Protein AF-A0A3B0XD81-F1 (afdb_monomer_lite)

Structure (mmCIF, N/CA/C/O backbone):
data_AF-A0A3B0XD81-F1
#
_entry.id   AF-A0A3B0XD81-F1
#
loop_
_atom_site.group_PDB
_atom_site.id
_atom_site.type_symbol
_atom_site.label_atom_id
_atom_site.label_alt_id
_atom_site.label_comp_id
_atom_site.label_asym_id
_atom_site.label_entity_id
_atom_site.label_seq_id
_atom_site.pdbx_PDB_ins_code
_atom_site.Cartn_x
_atom_site.Cartn_y
_atom_site.Cartn_z
_atom_site.occupancy
_atom_site.B_iso_or_equiv
_atom_site.auth_seq_id
_atom_site.auth_comp_id
_atom_site.auth_asym_id
_atom_site.auth_atom_id
_atom_site.pdbx_PDB_model_num
ATOM 1 N N . MET A 1 1 ? 12.980 12.319 -9.280 1.00 22.56 1 MET A N 1
ATOM 2 C CA . MET A 1 1 ? 12.016 12.662 -10.342 1.00 22.56 1 MET A CA 1
ATOM 3 C C . MET A 1 1 ? 12.810 12.923 -11.612 1.00 22.56 1 MET A C 1
ATOM 5 O O . MET A 1 1 ? 13.204 14.051 -11.847 1.00 22.56 1 MET A O 1
ATOM 9 N N . ILE A 1 2 ? 13.132 11.873 -12.373 1.00 24.73 2 ILE A N 1
ATOM 10 C CA . ILE A 1 2 ? 13.529 12.035 -13.776 1.00 24.73 2 ILE A CA 1
ATOM 11 C C . ILE A 1 2 ? 12.241 11.774 -14.537 1.00 24.73 2 ILE A C 1
ATOM 13 O O . ILE A 1 2 ? 11.843 10.636 -14.767 1.00 24.73 2 ILE A O 1
ATOM 17 N N . MET A 1 3 ? 11.508 12.861 -14.742 1.00 31.20 3 MET A N 1
ATOM 18 C CA . MET A 1 3 ? 10.509 12.945 -15.789 1.00 31.20 3 MET A CA 1
ATOM 19 C C . MET A 1 3 ? 11.265 12.684 -17.096 1.00 31.20 3 MET A C 1
ATOM 21 O O . MET A 1 3 ? 12.350 13.236 -17.271 1.00 31.20 3 MET A O 1
ATOM 25 N N . GLU A 1 4 ? 10.746 11.832 -17.977 1.00 44.25 4 GLU A N 1
ATOM 26 C CA . GLU A 1 4 ? 11.193 11.730 -19.373 1.00 44.25 4 GLU A CA 1
ATOM 27 C C . GLU A 1 4 ? 10.888 13.059 -20.096 1.00 44.25 4 GLU A C 1
ATOM 29 O O . GLU A 1 4 ? 10.086 13.120 -21.017 1.00 44.25 4 GLU A O 1
ATOM 34 N N . SER A 1 5 ? 11.464 14.173 -19.638 1.00 38.53 5 SER A N 1
ATOM 35 C CA . SER A 1 5 ? 11.257 15.515 -20.189 1.00 38.53 5 SER A CA 1
ATOM 36 C C . SER A 1 5 ? 12.150 15.783 -21.402 1.00 38.53 5 SER A C 1
ATOM 38 O O . SER A 1 5 ? 12.325 16.927 -21.799 1.00 38.53 5 SER A O 1
ATOM 40 N N . LEU A 1 6 ? 12.728 14.727 -21.971 1.00 49.38 6 LEU A N 1
ATOM 41 C CA . LEU A 1 6 ? 13.503 14.732 -23.202 1.00 49.38 6 LEU A CA 1
ATOM 42 C C . LEU A 1 6 ? 13.087 13.511 -24.015 1.00 49.38 6 LEU A C 1
ATOM 44 O O . LEU A 1 6 ? 13.920 12.639 -24.200 1.00 49.38 6 LEU A O 1
ATOM 48 N N . ASN A 1 7 ? 11.817 13.369 -24.413 1.00 64.81 7 ASN A N 1
ATOM 49 C CA . ASN A 1 7 ? 11.444 12.218 -25.233 1.00 64.81 7 ASN A CA 1
ATOM 50 C C . ASN A 1 7 ? 10.259 12.395 -26.165 1.00 64.81 7 ASN A C 1
ATOM 52 O O . ASN A 1 7 ? 9.335 13.176 -25.938 1.00 64.81 7 ASN A O 1
ATOM 56 N N . ALA A 1 8 ? 10.350 11.607 -27.232 1.00 63.59 8 ALA A N 1
ATOM 57 C CA . ALA A 1 8 ? 9.276 11.319 -28.150 1.00 63.59 8 ALA A CA 1
ATOM 58 C C . ALA A 1 8 ? 8.088 10.659 -27.440 1.00 63.59 8 ALA A C 1
ATOM 60 O O . ALA A 1 8 ? 8.246 10.060 -26.381 1.00 63.59 8 ALA A O 1
ATOM 61 N N . PHE A 1 9 ? 6.899 10.752 -28.029 1.00 78.56 9 PHE A N 1
ATOM 62 C CA . PHE A 1 9 ? 5.760 9.956 -27.588 1.00 78.56 9 PHE A CA 1
ATOM 63 C C . PHE A 1 9 ? 4.856 9.582 -28.758 1.00 78.56 9 PHE A C 1
ATOM 65 O O . PHE A 1 9 ? 4.603 10.373 -29.671 1.00 78.56 9 PHE A O 1
ATOM 72 N N . ALA A 1 10 ? 4.307 8.378 -28.699 1.00 77.81 10 ALA A N 1
ATOM 73 C CA . ALA A 1 10 ? 3.232 7.946 -29.562 1.00 77.81 10 ALA A CA 1
ATOM 74 C C . ALA A 1 10 ? 1.871 8.361 -28.990 1.00 77.81 10 ALA A C 1
ATOM 76 O O . ALA A 1 10 ? 1.613 8.290 -27.785 1.00 77.81 10 ALA A O 1
ATOM 77 N N . THR A 1 11 ? 0.959 8.771 -29.868 1.00 81.75 11 THR A N 1
ATOM 78 C CA . THR A 1 11 ? -0.430 9.069 -29.514 1.00 81.75 11 THR A CA 1
ATOM 79 C C . THR A 1 11 ? -1.377 8.674 -30.639 1.00 81.75 11 THR A C 1
ATOM 81 O O . THR A 1 11 ? -0.968 8.404 -31.769 1.00 81.75 11 THR A O 1
ATOM 84 N N . LYS A 1 12 ? -2.668 8.615 -30.327 1.00 82.50 12 LYS A N 1
ATOM 85 C CA . LYS A 1 12 ? -3.725 8.316 -31.286 1.00 82.50 12 LYS A CA 1
ATOM 86 C C . LYS A 1 12 ? -4.813 9.367 -31.160 1.00 82.50 12 LYS A C 1
ATOM 88 O O . LYS A 1 12 ? -5.352 9.567 -30.075 1.00 82.50 12 LYS A O 1
ATOM 93 N N . PHE A 1 13 ? -5.144 10.014 -32.269 1.00 82.12 13 PHE A N 1
ATOM 94 C CA . PHE A 1 13 ? -6.169 11.049 -32.324 1.00 82.12 13 PHE A CA 1
ATOM 95 C C . PHE A 1 13 ? -7.058 10.817 -33.546 1.00 82.12 13 PHE A C 1
ATOM 97 O O . PHE A 1 13 ? -6.554 10.615 -34.645 1.00 82.12 13 PHE A O 1
ATOM 104 N N . LEU A 1 14 ? -8.380 10.772 -33.340 1.00 82.19 14 LEU A N 1
ATOM 105 C CA . LEU A 1 14 ? -9.388 10.546 -34.392 1.00 82.19 14 LEU A CA 1
ATOM 106 C C . LEU A 1 14 ? -9.104 9.334 -35.308 1.00 82.19 14 LEU A C 1
ATOM 108 O O . LEU A 1 14 ? -9.347 9.366 -36.508 1.00 82.19 14 LEU A O 1
ATOM 112 N N . GLY A 1 15 ? -8.573 8.248 -34.741 1.00 78.75 15 GLY A N 1
ATOM 113 C CA . GLY A 1 15 ? -8.250 7.024 -35.485 1.00 78.75 15 GLY A CA 1
ATOM 114 C C . GLY A 1 15 ? -6.880 7.030 -36.171 1.00 78.75 15 GLY A C 1
ATOM 115 O O . GLY A 1 15 ? -6.372 5.952 -36.475 1.00 78.75 15 GLY A O 1
ATOM 116 N N . ALA A 1 16 ? -6.239 8.192 -36.318 1.00 86.69 16 ALA A N 1
ATOM 117 C CA . ALA A 1 16 ? -4.876 8.311 -36.819 1.00 86.69 16 ALA A CA 1
ATOM 118 C C . ALA A 1 16 ? -3.843 8.105 -35.699 1.00 86.69 16 ALA A C 1
ATOM 120 O O . ALA A 1 16 ? -4.065 8.467 -34.540 1.00 86.69 16 ALA A O 1
ATOM 121 N N . GLN A 1 17 ? -2.714 7.496 -36.057 1.00 89.06 17 GLN A N 1
ATOM 122 C CA . GLN A 1 17 ? -1.591 7.224 -35.162 1.00 89.06 17 GLN A CA 1
ATOM 123 C C . GLN A 1 17 ? -0.463 8.215 -35.439 1.00 89.06 17 GLN A C 1
ATOM 125 O O . GLN A 1 17 ? -0.088 8.420 -36.591 1.00 89.06 17 GLN A O 1
ATOM 130 N N . TYR A 1 18 ? 0.081 8.802 -34.379 1.00 87.50 18 TYR A N 1
ATOM 131 C CA . TYR A 1 18 ? 1.118 9.822 -34.446 1.00 87.50 18 TYR A CA 1
ATOM 132 C C . TYR A 1 18 ? 2.310 9.393 -33.601 1.00 87.50 18 TYR A C 1
ATOM 134 O O . TYR A 1 18 ? 2.136 8.872 -32.500 1.00 87.50 18 TYR A O 1
ATOM 142 N N . VAL A 1 19 ? 3.508 9.666 -34.106 1.00 87.69 19 VAL A N 1
ATOM 143 C CA . VAL A 1 19 ? 4.749 9.668 -33.330 1.00 87.69 19 VAL A CA 1
ATOM 144 C C . VAL A 1 19 ? 5.226 11.110 -33.297 1.00 87.69 19 VAL A C 1
ATOM 146 O O . VAL A 1 19 ? 5.440 11.716 -34.345 1.00 87.69 19 VAL A O 1
ATOM 149 N N . VAL A 1 20 ? 5.340 11.674 -32.101 1.00 86.38 20 VAL A N 1
ATOM 150 C CA . VAL A 1 20 ? 5.785 13.050 -31.887 1.00 86.38 20 VAL A CA 1
ATOM 151 C C . VAL A 1 20 ? 7.214 12.996 -31.370 1.00 86.38 20 VAL A C 1
ATOM 153 O O . VAL A 1 20 ? 7.462 12.356 -30.356 1.00 86.38 20 VAL A O 1
ATOM 156 N N . LEU A 1 21 ? 8.149 13.655 -32.055 1.00 83.88 21 LEU A N 1
ATOM 157 C CA . LEU A 1 21 ? 9.547 13.780 -31.634 1.00 83.88 21 LEU A CA 1
ATOM 158 C C . LEU A 1 21 ? 9.793 15.201 -31.127 1.00 83.88 21 LEU A C 1
ATOM 160 O O . LEU A 1 21 ? 9.393 16.161 -31.784 1.00 83.88 21 LEU A O 1
ATOM 164 N N . MET A 1 22 ? 10.459 15.345 -29.982 1.00 82.62 22 MET A N 1
ATOM 165 C CA . MET A 1 22 ? 10.900 16.661 -29.507 1.00 82.62 22 MET A CA 1
ATOM 166 C C . MET A 1 22 ? 12.148 17.107 -30.270 1.00 82.62 22 MET A C 1
ATOM 168 O O . MET A 1 22 ? 13.054 16.298 -30.479 1.00 82.62 22 MET A O 1
ATOM 172 N N . SER A 1 23 ? 12.201 18.387 -30.657 1.00 81.38 23 SER A N 1
ATOM 173 C CA . SER A 1 23 ? 13.320 18.976 -31.414 1.00 81.38 23 SER A CA 1
ATOM 174 C C . SER A 1 23 ? 14.658 18.712 -30.738 1.00 81.38 23 SER A C 1
ATOM 176 O O . SER A 1 23 ? 15.579 18.229 -31.380 1.00 81.38 23 SER A O 1
ATOM 178 N N . ASP A 1 24 ? 14.722 18.891 -29.420 1.00 75.38 24 ASP A N 1
ATOM 179 C CA . ASP A 1 24 ? 15.951 18.744 -28.641 1.00 75.38 24 ASP A CA 1
ATOM 180 C C . ASP A 1 24 ? 16.534 17.326 -28.730 1.00 75.38 24 ASP A C 1
ATOM 182 O O . ASP A 1 24 ? 17.750 17.143 -28.725 1.00 75.38 24 ASP A O 1
ATOM 186 N N . VAL A 1 25 ? 15.670 16.309 -28.840 1.00 72.75 25 VAL A N 1
ATOM 187 C CA . VAL A 1 25 ? 16.082 14.908 -29.008 1.00 72.75 25 VAL A CA 1
ATOM 188 C C . VAL A 1 25 ? 16.600 14.679 -30.421 1.00 72.75 25 VAL A C 1
ATOM 190 O O . VAL A 1 25 ? 17.627 14.029 -30.595 1.00 72.75 25 VAL A O 1
ATOM 193 N N . VAL A 1 26 ? 15.921 15.229 -31.429 1.00 78.00 26 VAL A N 1
ATOM 194 C CA . VAL A 1 26 ? 16.357 15.134 -32.827 1.00 78.00 26 VAL A CA 1
ATOM 195 C C . VAL A 1 26 ? 17.710 15.826 -32.998 1.00 78.00 26 VAL A C 1
ATOM 197 O O . VAL A 1 26 ? 18.649 15.211 -33.494 1.00 78.00 26 VAL A O 1
ATOM 200 N N . ASP A 1 27 ? 17.863 17.047 -32.496 1.00 76.38 27 ASP A N 1
ATOM 201 C CA . ASP A 1 27 ? 19.095 17.831 -32.600 1.00 76.38 27 ASP A CA 1
ATOM 202 C C . ASP A 1 27 ? 20.263 17.178 -31.845 1.00 76.38 27 ASP A C 1
ATOM 204 O O . ASP A 1 27 ? 21.391 17.142 -32.343 1.00 76.38 27 ASP A O 1
ATOM 208 N N . ALA A 1 28 ? 19.998 16.578 -30.680 1.00 71.94 28 ALA A N 1
ATOM 209 C CA . ALA A 1 28 ? 20.998 15.828 -29.923 1.00 71.94 28 ALA A CA 1
ATOM 210 C C . ALA A 1 28 ? 21.462 14.551 -30.639 1.00 71.94 28 ALA A C 1
ATOM 212 O O . ALA A 1 28 ? 22.635 14.173 -30.543 1.00 71.94 28 ALA A O 1
ATOM 213 N N . MET A 1 29 ? 20.534 13.880 -31.326 1.00 72.56 29 MET A N 1
ATOM 214 C CA . MET A 1 29 ? 20.717 12.535 -31.867 1.00 72.56 29 MET A CA 1
ATOM 215 C C . MET A 1 29 ? 21.041 12.507 -33.356 1.00 72.56 29 MET A C 1
ATOM 217 O O . MET A 1 29 ? 21.556 11.504 -33.819 1.00 72.56 29 MET A O 1
ATOM 221 N N . THR A 1 30 ? 20.832 13.582 -34.116 1.00 68.00 30 THR A N 1
ATOM 222 C CA . THR A 1 30 ? 21.202 13.660 -35.548 1.00 68.00 30 THR A CA 1
ATOM 223 C C . THR A 1 30 ? 22.680 13.360 -35.807 1.00 68.00 30 THR A C 1
ATOM 225 O O . THR A 1 30 ? 23.033 12.892 -36.886 1.00 68.00 30 THR A O 1
ATOM 228 N N . LYS A 1 31 ? 23.545 13.566 -34.806 1.00 68.50 31 LYS A N 1
ATOM 229 C CA . LYS A 1 31 ? 24.979 13.237 -34.861 1.00 68.50 31 LYS A CA 1
ATOM 230 C C . LYS A 1 31 ? 25.270 11.725 -34.860 1.00 68.50 31 LYS A C 1
ATOM 232 O O . LYS A 1 31 ? 26.385 11.344 -35.195 1.00 68.50 31 LYS A O 1
ATOM 237 N N . HIS A 1 32 ? 24.294 10.876 -34.521 1.00 70.56 32 HIS A N 1
ATOM 238 C CA . HIS A 1 32 ? 24.355 9.419 -34.666 1.00 70.56 32 HIS A CA 1
ATOM 239 C C . HIS A 1 32 ? 23.025 8.872 -35.192 1.00 70.56 32 HIS A C 1
ATOM 241 O O . HIS A 1 32 ? 22.004 8.918 -34.508 1.00 70.56 32 HIS A O 1
ATOM 247 N N . GLU A 1 33 ? 23.056 8.250 -36.367 1.00 70.62 33 GLU A N 1
ATOM 248 C CA . GLU A 1 33 ? 21.869 7.687 -37.024 1.00 70.62 33 GLU A CA 1
ATOM 249 C C . GLU A 1 33 ? 21.013 6.779 -36.118 1.00 70.62 33 GLU A C 1
ATOM 251 O O . GLU A 1 33 ? 19.784 6.819 -36.187 1.00 70.62 33 GLU A O 1
ATOM 256 N N . ASP A 1 34 ? 21.640 6.023 -35.214 1.00 79.00 34 ASP A N 1
ATOM 257 C CA . ASP A 1 34 ? 20.961 5.072 -34.330 1.00 79.00 34 ASP A CA 1
ATOM 258 C C . ASP A 1 34 ? 20.104 5.727 -33.245 1.00 79.00 34 ASP A C 1
ATOM 260 O O . ASP A 1 34 ? 19.132 5.116 -32.799 1.00 79.00 34 ASP A O 1
ATOM 264 N N . GLY A 1 35 ? 20.418 6.962 -32.841 1.00 80.81 35 GLY A N 1
ATOM 265 C CA . GLY A 1 35 ? 19.715 7.654 -31.763 1.00 80.81 35 GLY A CA 1
ATOM 266 C C . GLY A 1 35 ? 18.258 7.937 -32.119 1.00 80.81 35 GLY A C 1
ATOM 267 O O . GLY A 1 35 ? 17.340 7.459 -31.455 1.00 80.81 35 GLY A O 1
ATOM 268 N N . VAL A 1 36 ? 18.036 8.662 -33.220 1.00 86.12 36 VAL A N 1
ATOM 269 C CA . VAL A 1 36 ? 16.681 8.991 -33.701 1.00 86.12 36 VAL A CA 1
ATOM 270 C C . VAL A 1 36 ? 15.923 7.721 -34.099 1.00 86.12 36 VAL A C 1
ATOM 272 O O . VAL A 1 36 ? 14.741 7.580 -33.783 1.00 86.12 36 VAL A O 1
ATOM 275 N N . ARG A 1 37 ? 16.607 6.765 -34.744 1.00 90.00 37 ARG A N 1
ATOM 276 C CA . ARG A 1 37 ? 16.013 5.486 -35.159 1.00 90.00 37 ARG A CA 1
ATOM 277 C C . ARG A 1 37 ? 15.516 4.668 -33.970 1.00 90.00 37 ARG A C 1
ATOM 279 O O . ARG A 1 37 ? 14.422 4.113 -34.054 1.00 90.00 37 ARG A O 1
ATOM 286 N N . PHE A 1 38 ? 16.266 4.640 -32.866 1.00 91.31 38 PHE A N 1
ATOM 287 C CA . PHE A 1 38 ? 15.857 3.951 -31.644 1.00 91.31 38 PHE A CA 1
ATOM 288 C C . PHE A 1 38 ? 14.559 4.534 -31.077 1.00 91.31 38 PHE A C 1
ATOM 290 O O . PHE A 1 38 ? 13.620 3.781 -30.825 1.00 91.31 38 PHE A O 1
ATOM 297 N N . TYR A 1 39 ? 14.471 5.860 -30.919 1.00 89.25 39 TYR A N 1
ATOM 298 C CA . TYR A 1 39 ? 13.271 6.509 -30.373 1.00 89.25 39 TYR A CA 1
ATOM 299 C C . TYR A 1 39 ? 12.048 6.307 -31.262 1.00 89.25 39 TYR A C 1
ATOM 301 O O . TYR A 1 39 ? 10.986 5.935 -30.770 1.00 89.25 39 TYR A O 1
ATOM 309 N N . ILE A 1 40 ? 12.200 6.478 -32.579 1.00 89.81 40 ILE A N 1
ATOM 310 C CA . ILE A 1 40 ? 11.111 6.203 -33.523 1.00 89.81 40 ILE A CA 1
ATOM 311 C C . ILE A 1 40 ? 10.677 4.737 -33.413 1.00 89.81 40 ILE A C 1
ATOM 313 O O . ILE A 1 40 ? 9.485 4.463 -33.297 1.00 89.81 40 ILE A O 1
ATOM 317 N N . GLY A 1 41 ? 11.622 3.792 -33.405 1.00 93.19 41 GLY A N 1
ATOM 318 C CA . GLY A 1 41 ? 11.325 2.367 -33.264 1.00 93.19 41 GLY A CA 1
ATOM 319 C C . GLY A 1 41 ? 10.625 2.030 -31.945 1.00 93.19 41 GLY A C 1
ATOM 320 O O . GLY A 1 41 ? 9.671 1.252 -31.933 1.00 93.19 41 GLY A O 1
ATOM 321 N N . HIS A 1 42 ? 11.041 2.657 -30.845 1.00 93.75 42 HIS A N 1
ATOM 322 C CA . HIS A 1 42 ? 10.424 2.505 -29.531 1.00 93.75 42 HIS A CA 1
ATOM 323 C C . HIS A 1 42 ? 8.958 2.971 -29.544 1.00 93.75 42 HIS A C 1
ATOM 325 O O . HIS A 1 42 ? 8.060 2.210 -29.172 1.00 93.75 42 HIS A O 1
ATOM 331 N N . GLU A 1 43 ? 8.687 4.170 -30.063 1.00 91.69 43 GLU A N 1
ATOM 332 C CA . GLU A 1 43 ? 7.327 4.711 -30.160 1.00 91.69 43 GLU A CA 1
ATOM 333 C C . GLU A 1 43 ? 6.439 3.919 -31.130 1.00 91.69 43 GLU A C 1
ATOM 335 O O . GLU A 1 43 ? 5.267 3.642 -30.846 1.00 91.69 43 GLU A O 1
ATOM 340 N N . LEU A 1 44 ? 7.002 3.461 -32.253 1.00 93.12 44 LEU A N 1
ATOM 341 C CA . LEU A 1 44 ? 6.323 2.528 -33.153 1.00 93.12 44 LEU A CA 1
ATOM 342 C C . LEU A 1 44 ? 5.990 1.208 -32.447 1.00 93.12 44 LEU A C 1
ATOM 344 O O . LEU A 1 44 ? 4.935 0.631 -32.713 1.00 93.12 44 LEU A O 1
ATOM 348 N N . GLY A 1 45 ? 6.824 0.755 -31.509 1.00 93.38 45 GLY A N 1
ATOM 349 C CA . GLY A 1 45 ? 6.541 -0.380 -30.632 1.00 93.38 45 GLY A CA 1
ATOM 350 C C . GLY A 1 45 ? 5.266 -0.181 -29.808 1.00 93.38 45 GLY A C 1
ATOM 351 O O . GLY A 1 45 ? 4.415 -1.075 -29.768 1.00 93.38 45 GLY A O 1
ATOM 352 N N . HIS A 1 46 ? 5.064 1.003 -29.221 1.00 92.00 46 HIS A N 1
ATOM 353 C CA . HIS A 1 46 ? 3.834 1.319 -28.486 1.00 92.00 46 HIS A CA 1
ATOM 354 C C . HIS A 1 46 ? 2.581 1.266 -29.367 1.00 92.00 46 HIS A C 1
ATOM 356 O O . HIS A 1 46 ? 1.536 0.771 -28.923 1.00 92.00 46 HIS A O 1
ATOM 362 N N . LEU A 1 47 ? 2.681 1.725 -30.616 1.00 90.94 47 LEU A N 1
ATOM 363 C CA . LEU A 1 47 ? 1.592 1.656 -31.594 1.00 90.94 47 LEU A CA 1
ATOM 364 C C . LEU A 1 47 ? 1.334 0.220 -32.056 1.00 90.94 47 LEU A C 1
ATOM 366 O O . LEU A 1 47 ? 0.192 -0.248 -32.028 1.00 90.94 47 LEU A O 1
ATOM 370 N N . ARG A 1 48 ? 2.392 -0.506 -32.429 1.00 93.31 48 ARG A N 1
ATOM 371 C CA . ARG A 1 48 ? 2.326 -1.879 -32.945 1.00 93.31 48 ARG A CA 1
ATOM 372 C C . ARG A 1 48 ? 1.740 -2.843 -31.921 1.00 93.31 48 ARG A C 1
ATOM 374 O O . ARG A 1 48 ? 0.892 -3.663 -32.272 1.00 93.31 48 ARG A O 1
ATOM 381 N N . MET A 1 49 ? 2.157 -2.711 -30.665 1.00 92.69 49 MET A N 1
ATOM 382 C CA . MET A 1 49 ? 1.704 -3.547 -29.552 1.00 92.69 49 MET A CA 1
ATOM 383 C C . MET A 1 49 ? 0.405 -3.045 -28.905 1.00 92.69 49 MET A C 1
ATOM 385 O O . MET A 1 49 ? -0.048 -3.617 -27.913 1.00 92.69 49 MET A O 1
ATOM 389 N N . LYS A 1 50 ? -0.215 -1.988 -29.457 1.00 90.19 50 LYS A N 1
ATOM 390 C CA . LYS A 1 50 ? -1.473 -1.398 -28.964 1.00 90.19 50 LYS A CA 1
ATOM 391 C C . LYS A 1 50 ? -1.413 -1.020 -27.479 1.00 90.19 50 LYS A C 1
ATOM 393 O O . LYS A 1 50 ? -2.401 -1.111 -26.747 1.00 90.19 50 LYS A O 1
ATOM 398 N N . HIS A 1 51 ? -0.246 -0.568 -27.022 1.00 88.19 51 HIS A N 1
ATOM 399 C CA . HIS A 1 51 ? -0.023 -0.164 -25.633 1.00 88.19 51 HIS A CA 1
ATOM 400 C C . HIS A 1 51 ? -0.865 1.054 -25.230 1.00 88.19 51 HIS A C 1
ATOM 402 O O . HIS A 1 51 ? -1.180 1.210 -24.046 1.00 88.19 51 HIS A O 1
ATOM 408 N N . ILE A 1 52 ? -1.234 1.874 -26.217 1.00 83.56 52 ILE A N 1
ATOM 409 C CA . ILE A 1 52 ? -2.000 3.120 -26.081 1.00 83.56 52 ILE A CA 1
ATOM 410 C C . ILE A 1 52 ? -3.514 2.865 -26.118 1.00 83.56 52 ILE A C 1
ATOM 412 O O . ILE A 1 52 ? -4.288 3.611 -25.524 1.00 83.56 52 ILE A O 1
ATOM 416 N N . ASP A 1 53 ? -3.953 1.789 -26.775 1.00 84.31 53 ASP A N 1
ATOM 417 C CA . ASP A 1 53 ? -5.369 1.425 -26.827 1.00 84.31 53 ASP A CA 1
ATOM 418 C C . ASP A 1 53 ? -5.826 0.808 -25.492 1.00 84.31 53 ASP A C 1
ATOM 420 O O . ASP A 1 53 ? -5.009 0.467 -24.639 1.00 84.31 53 ASP A O 1
ATOM 424 N N . GLY A 1 54 ? -7.136 0.628 -25.299 1.00 80.25 54 GLY A N 1
ATOM 425 C CA . GLY A 1 54 ? -7.695 -0.254 -24.262 1.00 80.25 54 GLY A CA 1
ATOM 426 C C . GLY A 1 54 ? -7.418 0.133 -22.804 1.00 80.25 54 GLY A C 1
ATOM 427 O O . GLY A 1 54 ? -7.632 -0.690 -21.914 1.00 80.25 54 GLY A O 1
ATOM 428 N N . HIS A 1 55 ? -6.954 1.359 -22.539 1.00 81.94 55 HIS A N 1
ATOM 429 C CA . HIS A 1 55 ? -6.653 1.811 -21.179 1.00 81.94 55 HIS A CA 1
ATOM 430 C C . HIS A 1 55 ? -7.882 1.745 -20.267 1.00 81.94 55 HIS A C 1
ATOM 432 O O . HIS A 1 55 ? -7.775 1.240 -19.157 1.00 81.94 55 HIS A O 1
ATOM 438 N N . LEU A 1 56 ? -9.056 2.168 -20.753 1.00 84.25 56 LEU A N 1
ATOM 439 C CA . LEU A 1 56 ? -10.301 2.139 -19.977 1.00 84.25 56 LEU A CA 1
ATOM 440 C C . LEU A 1 56 ? -10.679 0.717 -19.533 1.00 84.25 56 LEU A C 1
ATOM 442 O O . LEU A 1 56 ? -11.048 0.510 -18.385 1.00 84.25 56 LEU A O 1
ATOM 446 N N . LEU A 1 57 ? -10.515 -0.269 -20.421 1.00 88.56 57 LEU A N 1
ATOM 447 C CA . LEU A 1 57 ? -10.811 -1.670 -20.120 1.00 88.56 57 LEU A CA 1
ATOM 448 C C . LEU A 1 57 ? -9.825 -2.265 -19.103 1.00 88.56 57 LEU A C 1
ATOM 450 O O . LEU A 1 57 ? -10.204 -3.081 -18.270 1.00 88.56 57 LEU A O 1
ATOM 454 N N . ARG A 1 58 ? -8.550 -1.863 -19.165 1.00 87.94 58 ARG A N 1
ATOM 455 C CA . ARG A 1 58 ? -7.496 -2.363 -18.267 1.00 87.94 58 ARG A CA 1
ATOM 456 C C . ARG A 1 58 ? -7.413 -1.604 -16.946 1.00 87.94 58 ARG A C 1
ATOM 458 O O . ARG A 1 58 ? -6.826 -2.127 -16.002 1.00 87.94 58 ARG A O 1
ATOM 465 N N . TRP A 1 59 ? -7.970 -0.397 -16.872 1.00 86.44 59 TRP A N 1
ATOM 466 C CA . TRP A 1 59 ? -7.841 0.507 -15.729 1.00 86.44 59 TRP A CA 1
ATOM 467 C C . TRP A 1 59 ? -8.134 -0.148 -14.366 1.00 86.44 59 TRP A C 1
ATOM 469 O O . TRP A 1 59 ? -7.302 0.032 -13.474 1.00 86.44 59 TRP A O 1
ATOM 479 N N . PRO A 1 60 ? -9.187 -0.984 -14.199 1.00 88.69 60 PRO A N 1
ATOM 480 C CA . PRO A 1 60 ? -9.456 -1.640 -12.915 1.00 88.69 60 PRO A CA 1
ATOM 481 C C . PRO A 1 60 ? -8.304 -2.529 -12.426 1.00 88.69 60 PRO A C 1
ATOM 483 O O . PRO A 1 60 ? -8.056 -2.633 -11.229 1.00 88.69 60 PRO A O 1
ATOM 486 N N . VAL A 1 61 ? -7.575 -3.155 -13.354 1.00 90.06 61 VAL A N 1
ATOM 487 C CA . VAL A 1 61 ? -6.448 -4.047 -13.049 1.00 90.06 61 VAL A CA 1
ATOM 488 C C . VAL A 1 61 ? -5.146 -3.264 -12.918 1.00 90.06 61 VAL A C 1
ATOM 490 O O . VAL A 1 61 ? -4.284 -3.624 -12.121 1.00 90.06 61 VAL A O 1
ATOM 493 N N . LEU A 1 62 ? -4.986 -2.178 -13.679 1.00 88.31 62 LEU A N 1
ATOM 494 C CA . LEU A 1 62 ? -3.764 -1.379 -13.643 1.00 88.31 62 LEU A CA 1
ATOM 495 C C . LEU A 1 62 ? -3.552 -0.714 -12.287 1.00 88.31 62 LEU A C 1
ATOM 497 O O . LEU A 1 62 ? -2.409 -0.536 -11.909 1.00 88.31 62 LEU A O 1
ATOM 501 N N . TRP A 1 63 ? -4.597 -0.389 -11.531 1.00 87.31 63 TRP A N 1
ATOM 502 C CA . TRP A 1 63 ? -4.429 0.180 -10.190 1.00 87.31 63 TRP A CA 1
ATOM 503 C C . TRP A 1 63 ? -3.860 -0.822 -9.167 1.00 87.31 63 TRP A C 1
ATOM 505 O O . TRP A 1 63 ? -3.260 -0.411 -8.168 1.00 87.31 63 TRP A O 1
ATOM 515 N N . LEU A 1 64 ? -3.997 -2.130 -9.424 1.00 90.88 64 LEU A N 1
ATOM 516 C CA . LEU A 1 64 ? -3.595 -3.167 -8.479 1.00 90.88 64 LEU A CA 1
ATOM 517 C C . LEU A 1 64 ? -2.083 -3.119 -8.188 1.00 90.88 64 LEU A C 1
ATOM 519 O O . LEU A 1 64 ? -1.273 -3.037 -9.127 1.00 90.88 64 LEU A O 1
ATOM 523 N N . PRO A 1 65 ? -1.692 -3.223 -6.903 1.00 91.00 65 PRO A N 1
ATOM 524 C CA . PRO A 1 65 ? -0.297 -3.286 -6.493 1.00 91.00 65 PRO A CA 1
ATOM 525 C C . PRO A 1 65 ? 0.477 -4.362 -7.251 1.00 91.00 65 PRO A C 1
ATOM 527 O O . PRO A 1 65 ? -0.044 -5.441 -7.538 1.00 91.00 65 PRO A O 1
ATOM 530 N N . LEU A 1 66 ? 1.740 -4.065 -7.570 1.00 93.00 66 LEU A N 1
ATOM 531 C CA . LEU A 1 66 ? 2.666 -4.892 -8.361 1.00 93.00 66 LEU A CA 1
ATOM 532 C C . LEU A 1 66 ? 2.257 -5.118 -9.829 1.00 93.00 66 LEU A C 1
ATOM 534 O O . LEU A 1 66 ? 3.111 -4.976 -10.704 1.00 93.00 66 LEU A O 1
ATOM 538 N N . LEU A 1 67 ? 0.996 -5.447 -10.115 1.00 93.44 67 LEU A N 1
ATOM 539 C CA . LEU A 1 67 ? 0.516 -5.863 -11.436 1.00 93.44 67 LEU A CA 1
ATOM 540 C C . LEU A 1 67 ? 0.570 -4.736 -12.465 1.00 93.44 67 LEU A C 1
ATOM 542 O O . LEU A 1 67 ? 1.191 -4.902 -13.515 1.00 93.44 67 LEU A O 1
ATOM 546 N N . GLY A 1 68 ? -0.024 -3.577 -12.169 1.00 90.94 68 GLY A N 1
ATOM 547 C CA . GLY A 1 68 ? -0.036 -2.456 -13.114 1.00 90.94 68 GLY A CA 1
ATOM 548 C C . GLY A 1 68 ? 1.358 -1.929 -13.423 1.00 90.94 68 GLY A C 1
ATOM 549 O O . GLY A 1 68 ? 1.719 -1.714 -14.583 1.00 90.94 68 GLY A O 1
ATOM 550 N N . ALA A 1 69 ? 2.181 -1.808 -12.384 1.00 91.25 69 ALA A N 1
ATOM 551 C CA . ALA A 1 69 ? 3.565 -1.382 -12.507 1.00 91.25 69 ALA A CA 1
ATOM 552 C C . ALA A 1 69 ? 4.402 -2.414 -13.292 1.00 91.25 69 ALA A C 1
ATOM 554 O O . ALA A 1 69 ? 5.161 -2.043 -14.187 1.00 91.25 69 ALA A O 1
ATOM 555 N N . ALA A 1 70 ? 4.229 -3.717 -13.030 1.00 93.62 70 ALA A N 1
ATOM 556 C CA . ALA A 1 70 ? 4.902 -4.780 -13.779 1.00 93.62 70 ALA A CA 1
ATOM 557 C C . ALA A 1 70 ? 4.499 -4.795 -15.255 1.00 93.62 70 ALA A C 1
ATOM 559 O O . ALA A 1 70 ? 5.376 -4.879 -16.115 1.00 93.62 70 ALA A O 1
ATOM 560 N N . TYR A 1 71 ? 3.204 -4.653 -15.546 1.00 93.25 71 TYR A N 1
ATOM 561 C CA . TYR A 1 71 ? 2.708 -4.518 -16.910 1.00 93.25 71 TYR A CA 1
ATOM 562 C C . TYR A 1 71 ? 3.329 -3.303 -17.602 1.00 93.25 71 TYR A C 1
ATOM 564 O O . TYR A 1 71 ? 3.853 -3.433 -18.706 1.00 93.25 71 TYR A O 1
ATOM 572 N N . SER A 1 72 ? 3.354 -2.142 -16.937 1.00 90.44 72 SER A N 1
ATOM 573 C CA . SER A 1 72 ? 3.973 -0.940 -17.496 1.00 90.44 72 SER A CA 1
ATOM 574 C C . SER A 1 72 ? 5.441 -1.168 -17.851 1.00 90.44 72 SER A C 1
ATOM 576 O O . SER A 1 72 ? 5.828 -0.932 -18.989 1.00 90.44 72 SER A O 1
ATOM 578 N N . ARG A 1 73 ? 6.229 -1.745 -16.937 1.00 91.75 73 ARG A N 1
ATOM 579 C CA . ARG A 1 73 ? 7.646 -2.066 -17.178 1.00 91.75 73 ARG A CA 1
ATOM 580 C C . ARG A 1 73 ? 7.861 -3.080 -18.309 1.00 91.75 73 ARG A C 1
ATOM 582 O O . ARG A 1 73 ? 8.866 -3.007 -19.018 1.00 91.75 73 ARG A O 1
ATOM 589 N N . ALA A 1 74 ? 6.945 -4.032 -18.480 1.00 93.06 74 ALA A N 1
ATOM 590 C CA . ALA A 1 74 ? 7.002 -5.006 -19.568 1.00 93.06 74 ALA A CA 1
ATOM 591 C C . ALA A 1 74 ? 6.731 -4.364 -20.940 1.00 93.06 74 ALA A C 1
ATOM 593 O O . ALA A 1 74 ? 7.370 -4.743 -21.926 1.00 93.06 74 ALA A O 1
ATOM 594 N N . ARG A 1 75 ? 5.841 -3.359 -21.004 1.00 92.62 75 ARG A N 1
ATOM 595 C CA . ARG A 1 75 ? 5.616 -2.570 -22.226 1.00 92.62 75 ARG A CA 1
ATOM 596 C C . ARG A 1 75 ? 6.893 -1.874 -22.672 1.00 92.62 75 ARG A C 1
ATOM 598 O O . ARG A 1 75 ? 7.265 -2.030 -23.831 1.00 92.62 75 ARG A O 1
ATOM 605 N N . GLU A 1 76 ? 7.589 -1.213 -21.748 1.00 92.06 76 GLU A N 1
ATOM 606 C CA . GLU A 1 76 ? 8.872 -0.548 -22.021 1.00 92.06 76 GLU A CA 1
ATOM 607 C C . GLU A 1 76 ? 9.899 -1.530 -22.583 1.00 92.06 76 GLU A C 1
ATOM 609 O O . GLU A 1 76 ? 10.481 -1.289 -23.632 1.00 92.06 76 GLU A O 1
ATOM 614 N N . SER A 1 77 ? 10.040 -2.706 -21.959 1.00 92.00 77 SER A N 1
ATOM 615 C CA . SER A 1 77 ? 10.987 -3.733 -22.425 1.00 92.00 77 SER A CA 1
ATOM 616 C C . SER A 1 77 ? 10.646 -4.255 -23.829 1.00 92.00 77 SER A C 1
ATOM 618 O O . SER A 1 77 ? 11.531 -4.636 -24.589 1.00 92.00 77 SER A O 1
ATOM 620 N N . THR A 1 78 ? 9.361 -4.288 -24.186 1.00 94.44 78 THR A N 1
ATOM 621 C CA . THR A 1 78 ? 8.910 -4.684 -25.528 1.00 94.44 78 THR A CA 1
ATOM 622 C C . THR A 1 78 ? 9.197 -3.586 -26.552 1.00 94.44 78 THR A C 1
ATOM 624 O O . THR A 1 78 ? 9.621 -3.884 -27.669 1.00 94.44 78 THR A O 1
ATOM 627 N N . CYS A 1 79 ? 8.994 -2.322 -26.181 1.00 93.62 79 CYS A N 1
ATOM 628 C CA . CYS A 1 79 ? 9.255 -1.168 -27.044 1.00 93.62 79 CYS A CA 1
ATOM 629 C C . CYS A 1 79 ? 10.758 -0.948 -27.244 1.00 93.62 79 CYS A C 1
ATOM 631 O O . CYS A 1 79 ? 11.185 -0.723 -28.369 1.00 93.62 79 CYS A O 1
ATOM 633 N N . ASP A 1 80 ? 11.580 -1.172 -26.217 1.00 94.88 80 ASP A N 1
ATOM 634 C CA . ASP A 1 80 ? 13.046 -1.154 -26.316 1.00 94.88 80 ASP A CA 1
ATOM 635 C C . ASP A 1 80 ? 13.572 -2.147 -27.365 1.00 94.88 80 ASP A C 1
ATOM 637 O O . ASP A 1 80 ? 14.513 -1.840 -28.092 1.00 94.88 80 ASP A O 1
ATOM 641 N N . ARG A 1 81 ? 12.929 -3.316 -27.516 1.00 94.56 81 ARG A N 1
ATOM 642 C CA . ARG A 1 81 ? 13.275 -4.287 -28.572 1.00 94.56 81 ARG A CA 1
ATOM 643 C C . ARG A 1 81 ? 12.890 -3.810 -29.972 1.00 94.56 81 ARG A C 1
ATOM 645 O O . ARG A 1 81 ? 13.595 -4.133 -30.922 1.00 94.56 81 ARG A O 1
ATOM 652 N N . HIS A 1 82 ? 11.795 -3.060 -30.108 1.00 95.31 82 HIS A N 1
ATOM 653 C CA . HIS A 1 82 ? 11.439 -2.429 -31.383 1.00 95.31 82 HIS A CA 1
ATOM 654 C C . HIS A 1 82 ? 12.411 -1.292 -31.715 1.00 95.31 82 HIS A C 1
ATOM 656 O O . HIS A 1 82 ? 12.858 -1.199 -32.852 1.00 95.31 82 HIS A O 1
ATOM 662 N N . GLY A 1 83 ? 12.803 -0.494 -30.716 1.00 93.75 83 GLY A N 1
ATOM 663 C CA . GLY A 1 83 ? 13.864 0.504 -30.849 1.00 93.75 83 GLY A CA 1
ATOM 664 C C . GLY A 1 83 ? 15.171 -0.122 -31.332 1.00 93.75 83 GLY A C 1
ATOM 665 O O . GLY A 1 83 ? 15.714 0.309 -32.343 1.00 93.75 83 GLY A O 1
ATOM 666 N N . LEU A 1 84 ? 15.616 -1.204 -30.681 1.00 95.12 84 LEU A N 1
ATOM 667 C CA . LEU A 1 84 ? 16.800 -1.967 -31.086 1.00 95.12 84 LEU A CA 1
ATOM 668 C C . LEU A 1 84 ? 16.705 -2.484 -32.528 1.00 95.12 84 LEU A C 1
ATOM 670 O O . LEU A 1 84 ? 17.674 -2.381 -33.270 1.00 95.12 84 LEU A O 1
ATOM 674 N N . ALA A 1 85 ? 15.551 -3.013 -32.944 1.00 95.38 85 ALA A N 1
ATOM 675 C CA . ALA A 1 85 ? 15.356 -3.515 -34.306 1.00 95.38 85 ALA A CA 1
ATOM 676 C C . ALA A 1 85 ? 15.447 -2.416 -35.384 1.00 95.38 85 ALA A C 1
ATOM 678 O O . ALA A 1 85 ? 15.687 -2.721 -36.551 1.00 95.38 85 ALA A O 1
ATOM 679 N N . CYS A 1 86 ? 15.241 -1.150 -35.010 1.00 93.50 86 CYS A N 1
ATOM 680 C CA . CYS A 1 86 ? 15.381 -0.003 -35.905 1.00 93.50 86 CYS A CA 1
ATOM 681 C C . CYS A 1 86 ? 16.797 0.599 -35.911 1.00 93.50 86 CYS A C 1
ATOM 683 O O . CYS A 1 86 ? 17.119 1.351 -36.838 1.00 93.50 86 CYS A O 1
ATOM 685 N N . SER A 1 87 ? 17.627 0.276 -34.917 1.00 92.38 87 SER A N 1
ATOM 686 C CA . SER A 1 87 ? 19.025 0.705 -34.811 1.00 92.38 87 SER A CA 1
ATOM 687 C C . SER A 1 87 ? 19.963 -0.202 -35.617 1.00 92.38 87 SER A C 1
ATOM 689 O O . SER A 1 87 ? 19.712 -1.393 -35.784 1.00 92.38 87 SER A O 1
ATOM 691 N N . GLY A 1 88 ? 21.065 0.355 -36.114 1.00 91.31 88 GLY A N 1
ATOM 692 C CA . GLY A 1 88 ? 22.133 -0.374 -36.798 1.00 91.31 88 GLY A CA 1
ATOM 693 C C . GLY A 1 88 ? 22.992 -1.218 -35.855 1.00 91.31 88 GLY A C 1
ATOM 694 O O . GLY A 1 88 ? 23.587 -2.203 -36.287 1.00 91.31 88 GLY A O 1
ATOM 695 N N . SER A 1 89 ? 23.037 -0.875 -34.563 1.00 92.56 89 SER A N 1
ATOM 696 C CA . SER A 1 89 ? 23.794 -1.622 -33.557 1.00 92.56 89 SER A CA 1
ATOM 697 C C . SER A 1 89 ? 23.130 -1.623 -32.175 1.00 92.56 89 SER A C 1
ATOM 699 O O . SER A 1 89 ? 22.448 -0.672 -31.784 1.00 92.56 89 SER A O 1
ATOM 701 N N . ALA A 1 90 ? 23.385 -2.679 -31.394 1.00 93.00 90 ALA A N 1
ATOM 702 C CA . ALA A 1 90 ? 22.945 -2.761 -29.999 1.00 93.00 90 ALA A CA 1
ATOM 703 C C . ALA A 1 90 ? 23.598 -1.683 -29.119 1.00 93.00 90 ALA A C 1
ATOM 705 O O . ALA A 1 90 ? 22.953 -1.106 -28.246 1.00 93.00 90 ALA A O 1
ATOM 706 N N . GLU A 1 91 ? 24.856 -1.352 -29.410 1.00 91.06 91 GLU A N 1
ATOM 707 C CA . GLU A 1 91 ? 25.597 -0.291 -28.730 1.00 91.06 91 GLU A CA 1
ATOM 708 C C . GLU A 1 91 ? 25.017 1.097 -29.025 1.00 91.06 91 GLU A C 1
ATOM 710 O O . GLU A 1 91 ? 24.859 1.905 -28.110 1.00 91.06 91 GLU A O 1
ATOM 715 N N . GLY A 1 92 ? 24.632 1.365 -30.277 1.00 89.00 92 GLY A N 1
ATOM 716 C CA . GLY A 1 92 ? 23.943 2.593 -30.671 1.00 89.00 92 GLY A CA 1
ATOM 717 C C . GLY A 1 92 ? 22.587 2.743 -29.982 1.00 89.00 92 GLY A C 1
ATOM 718 O O . GLY A 1 92 ? 22.298 3.797 -29.416 1.00 89.00 92 GLY A O 1
ATOM 719 N N . ALA A 1 93 ? 21.798 1.668 -29.930 1.00 91.19 93 ALA A N 1
ATOM 720 C CA . ALA A 1 93 ? 20.527 1.634 -29.207 1.00 91.19 93 ALA A CA 1
ATOM 721 C C . ALA A 1 93 ? 20.705 1.864 -27.690 1.00 91.19 93 ALA A C 1
ATOM 723 O O . ALA A 1 93 ? 19.973 2.639 -27.071 1.00 91.19 93 ALA A O 1
ATOM 724 N N . ALA A 1 94 ? 21.714 1.241 -27.076 1.00 91.44 94 ALA A N 1
ATOM 725 C CA . ALA A 1 94 ? 22.009 1.421 -25.657 1.00 91.44 94 ALA A CA 1
ATOM 726 C C . ALA A 1 94 ? 22.497 2.842 -25.335 1.00 91.44 94 ALA A C 1
ATOM 728 O O . ALA A 1 94 ? 22.097 3.412 -24.318 1.00 91.44 94 ALA A O 1
ATOM 729 N N . ARG A 1 95 ? 23.305 3.450 -26.215 1.00 88.31 95 ARG A N 1
ATOM 730 C CA . ARG A 1 95 ? 23.698 4.865 -26.106 1.00 88.31 95 ARG A CA 1
ATOM 731 C C . ARG A 1 95 ? 22.509 5.808 -26.259 1.00 88.31 95 ARG A C 1
ATOM 733 O O . ARG A 1 95 ? 22.431 6.782 -25.511 1.00 88.31 95 ARG A O 1
ATOM 740 N N . ALA A 1 96 ? 21.571 5.499 -27.158 1.00 87.06 96 ALA A N 1
ATOM 741 C CA . ALA A 1 96 ? 20.338 6.264 -27.311 1.00 87.06 96 ALA A CA 1
ATOM 742 C C . ALA A 1 96 ? 19.553 6.307 -25.991 1.00 87.06 96 ALA A C 1
ATOM 744 O O . ALA A 1 96 ? 19.213 7.394 -25.530 1.00 87.06 96 ALA A O 1
ATOM 745 N N . LEU A 1 97 ? 19.369 5.157 -25.325 1.00 88.31 97 LEU A N 1
ATOM 746 C CA . LEU A 1 97 ? 18.763 5.083 -23.987 1.00 88.31 97 LEU A CA 1
ATOM 747 C C . LEU A 1 97 ? 19.567 5.838 -22.924 1.00 88.31 97 LEU A C 1
ATOM 749 O O . LEU A 1 97 ? 18.996 6.538 -22.087 1.00 88.31 97 LEU A O 1
ATOM 753 N N . ALA A 1 98 ? 20.891 5.698 -22.932 1.00 87.62 98 ALA A N 1
ATOM 754 C CA . ALA A 1 98 ? 21.747 6.312 -21.925 1.00 87.62 98 ALA A CA 1
ATOM 755 C C . ALA A 1 98 ? 21.756 7.849 -22.008 1.00 87.62 98 ALA A C 1
ATOM 757 O O . ALA A 1 98 ? 21.958 8.531 -20.995 1.00 87.62 98 ALA A O 1
ATOM 758 N N . ALA A 1 99 ? 21.455 8.414 -23.178 1.00 85.00 99 ALA A N 1
ATOM 759 C CA . ALA A 1 99 ? 21.287 9.851 -23.344 1.00 85.00 99 ALA A CA 1
ATOM 760 C C . ALA A 1 99 ? 20.130 10.437 -22.522 1.00 85.00 99 ALA A C 1
ATOM 762 O O . ALA A 1 99 ? 20.193 11.607 -22.157 1.00 85.00 99 ALA A O 1
ATOM 763 N N . LEU A 1 100 ? 19.133 9.635 -22.130 1.00 80.31 100 LEU A N 1
ATOM 764 C CA . LEU A 1 100 ? 18.083 10.076 -21.201 1.00 80.31 100 LEU A CA 1
ATOM 765 C C . LEU A 1 100 ? 18.632 10.435 -19.824 1.00 80.31 100 LEU A C 1
ATOM 767 O O . LEU A 1 100 ? 18.097 11.305 -19.143 1.00 80.31 100 LEU A O 1
ATOM 771 N N . SER A 1 101 ? 19.714 9.772 -19.416 1.00 83.19 101 SER A N 1
ATOM 772 C CA . SER A 1 101 ? 20.423 10.091 -18.177 1.00 83.19 101 SER A CA 1
ATOM 773 C C . SER A 1 101 ? 21.562 11.091 -18.367 1.00 83.19 101 SER A C 1
ATOM 775 O O . SER A 1 101 ? 21.813 11.891 -17.472 1.00 83.19 101 SER A O 1
ATOM 777 N N . ALA A 1 102 ? 22.259 11.057 -19.506 1.00 82.94 102 ALA A N 1
ATOM 778 C CA . ALA A 1 102 ? 23.426 11.905 -19.752 1.00 82.94 102 ALA A CA 1
ATOM 779 C C . ALA A 1 102 ? 23.073 13.282 -20.357 1.00 82.94 102 ALA A C 1
ATOM 781 O O . ALA A 1 102 ? 23.902 14.191 -20.333 1.00 82.94 102 ALA A O 1
ATOM 782 N N . GLY A 1 103 ? 21.856 13.458 -20.875 1.00 78.50 103 GLY A N 1
ATOM 783 C CA . GLY A 1 103 ? 21.421 14.659 -21.588 1.00 78.50 103 GLY A CA 1
ATOM 784 C C . GLY A 1 103 ? 21.936 14.726 -23.029 1.00 78.50 103 GLY A C 1
ATOM 785 O O . GLY A 1 103 ? 22.705 13.875 -23.473 1.00 78.50 103 GLY A O 1
ATOM 786 N N . SER A 1 104 ? 21.530 15.771 -23.756 1.00 74.25 104 SER A N 1
ATOM 787 C CA . SER A 1 104 ? 21.746 15.956 -25.204 1.00 74.25 104 SER A CA 1
ATOM 788 C C . SER A 1 104 ? 23.208 16.078 -25.651 1.00 74.25 104 SER A C 1
ATOM 790 O O . SER A 1 104 ? 23.531 15.778 -26.800 1.00 74.25 104 SER A O 1
ATOM 792 N N . GLU A 1 105 ? 24.114 16.458 -24.748 1.00 76.81 105 GLU A N 1
ATOM 793 C CA . GLU A 1 105 ? 25.524 16.691 -25.083 1.00 76.81 105 GLU A CA 1
ATOM 794 C C . GLU A 1 105 ? 26.483 15.650 -24.502 1.00 76.81 105 GLU A C 1
ATOM 796 O O . GLU A 1 105 ? 27.335 15.124 -25.222 1.00 76.81 105 GLU A O 1
ATOM 801 N N . ARG A 1 106 ? 26.349 15.311 -23.213 1.00 80.81 106 ARG A N 1
ATOM 802 C CA . ARG A 1 106 ? 27.338 14.466 -22.516 1.00 80.81 106 ARG A CA 1
ATOM 803 C C . ARG A 1 106 ? 27.252 12.989 -22.888 1.00 80.81 106 ARG A C 1
ATOM 805 O O . ARG A 1 106 ? 28.202 12.253 -22.641 1.00 80.81 106 ARG A O 1
ATOM 812 N N . TRP A 1 107 ? 26.160 12.556 -23.511 1.00 79.19 107 TRP A N 1
ATOM 813 C CA . TRP A 1 107 ? 25.979 11.166 -23.925 1.00 79.19 107 TRP A CA 1
ATOM 814 C C . TRP A 1 107 ? 27.039 10.688 -24.936 1.00 79.19 107 TRP A C 1
ATOM 816 O O . TRP A 1 107 ? 27.388 9.512 -24.937 1.00 79.19 107 TRP A O 1
ATOM 826 N N . LYS A 1 108 ? 27.611 11.597 -25.742 1.00 77.44 108 LYS A N 1
ATOM 827 C CA . LYS A 1 108 ? 28.647 11.294 -26.753 1.00 77.44 108 LYS A CA 1
ATOM 828 C C . LYS A 1 108 ? 29.962 10.810 -26.137 1.00 77.44 108 LYS A C 1
ATOM 830 O O . LYS A 1 108 ? 30.699 10.058 -26.761 1.00 77.44 108 LYS A O 1
ATOM 835 N N . GLN A 1 109 ? 30.261 11.270 -24.924 1.00 84.94 109 GLN A N 1
ATOM 836 C CA . GLN A 1 109 ? 31.472 10.925 -24.171 1.00 84.94 109 GLN A CA 1
ATOM 837 C C . GLN A 1 109 ? 31.187 9.890 -23.078 1.00 84.94 109 GLN A C 1
ATOM 839 O O . GLN A 1 109 ? 32.066 9.573 -22.279 1.00 84.94 109 GLN A O 1
ATOM 844 N N . LEU A 1 110 ? 29.949 9.396 -23.002 1.00 86.44 110 LEU A N 1
ATOM 845 C CA . LEU A 1 110 ? 29.560 8.432 -21.993 1.00 86.44 110 LEU A CA 1
ATOM 846 C C . LEU A 1 110 ? 30.261 7.099 -22.264 1.00 86.44 110 LEU A C 1
ATOM 848 O O . LEU A 1 110 ? 30.077 6.483 -23.318 1.00 86.44 110 LEU A O 1
ATOM 852 N N . ASP A 1 111 ? 31.011 6.627 -21.274 1.00 91.69 111 ASP A N 1
ATOM 853 C CA . ASP A 1 111 ? 31.489 5.253 -21.251 1.00 91.69 111 ASP A CA 1
ATOM 854 C C . ASP A 1 111 ? 30.290 4.321 -21.042 1.00 91.69 111 ASP A C 1
ATOM 856 O O . ASP A 1 111 ? 29.726 4.214 -19.947 1.00 91.69 111 ASP A O 1
ATOM 860 N N . ILE A 1 112 ? 29.885 3.661 -22.128 1.00 89.44 112 ILE A N 1
ATOM 861 C CA . ILE A 1 112 ? 28.741 2.757 -22.118 1.00 89.44 112 ILE A CA 1
ATOM 862 C C . ILE A 1 112 ? 28.984 1.568 -21.190 1.00 89.44 112 ILE A C 1
ATOM 864 O O . ILE A 1 112 ? 28.059 1.140 -20.511 1.00 89.44 112 ILE A O 1
ATOM 868 N N . LYS A 1 113 ? 30.218 1.068 -21.083 1.00 92.31 113 LYS A N 1
ATOM 869 C CA . LYS A 1 113 ? 30.534 -0.067 -20.215 1.00 92.31 113 LYS A CA 1
ATOM 870 C C . LYS A 1 113 ? 30.370 0.331 -18.752 1.00 92.31 113 LYS A C 1
ATOM 872 O O . LYS A 1 113 ? 29.625 -0.325 -18.031 1.00 92.31 113 LYS A O 1
ATOM 877 N N . ALA A 1 114 ? 30.968 1.452 -18.348 1.00 93.56 114 ALA A N 1
ATOM 878 C CA . ALA A 1 114 ? 30.820 1.967 -16.989 1.00 93.56 114 ALA A CA 1
ATOM 879 C C 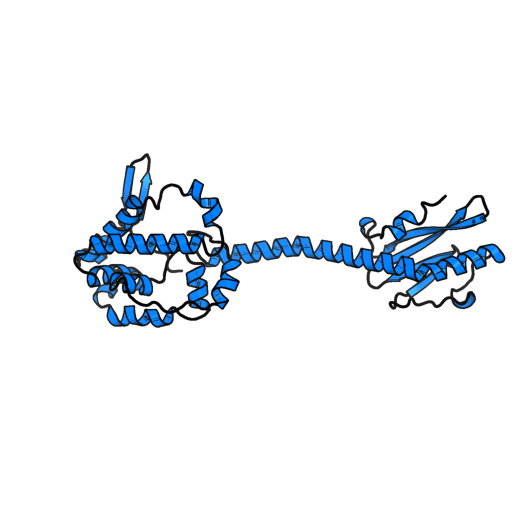. ALA A 1 114 ? 29.349 2.269 -16.645 1.00 93.56 114 ALA A C 1
ATOM 881 O O . ALA A 1 114 ? 28.905 2.014 -15.527 1.00 93.56 114 ALA A O 1
ATOM 882 N N . TYR A 1 115 ? 28.570 2.776 -17.607 1.00 93.00 115 TYR A N 1
ATOM 883 C CA . TYR A 1 115 ? 27.136 3.007 -17.434 1.00 93.00 115 TYR A CA 1
ATOM 884 C C . TYR A 1 115 ? 26.345 1.708 -17.216 1.00 93.00 115 TYR A C 1
ATOM 886 O O . TYR A 1 115 ? 25.481 1.643 -16.342 1.00 93.00 115 TYR A O 1
ATOM 894 N N . LEU A 1 116 ? 26.648 0.656 -17.977 1.00 92.81 116 LEU A N 1
ATOM 895 C CA . LEU A 1 116 ? 26.020 -0.655 -17.813 1.00 92.81 116 LEU A CA 1
ATOM 896 C C . LEU A 1 116 ? 26.413 -1.308 -16.485 1.00 92.81 116 LEU A C 1
ATOM 898 O O . LEU A 1 116 ? 25.545 -1.878 -15.819 1.00 92.81 116 LEU A O 1
ATOM 902 N N . ASP A 1 117 ? 27.667 -1.159 -16.055 1.00 93.75 117 ASP A N 1
ATOM 903 C CA . ASP A 1 117 ? 28.166 -1.677 -14.777 1.00 93.75 117 ASP A CA 1
ATOM 904 C C . ASP A 1 117 ? 27.404 -1.078 -13.582 1.00 93.75 117 ASP A C 1
ATOM 906 O O . ASP A 1 117 ? 27.165 -1.772 -12.594 1.00 93.75 117 ASP A O 1
ATOM 910 N N . GLN A 1 118 ? 26.879 0.154 -13.689 1.00 93.94 118 GLN A N 1
ATOM 911 C CA . GLN A 1 118 ? 26.019 0.752 -12.652 1.00 93.94 118 GLN A CA 1
ATOM 912 C C . GLN A 1 118 ? 24.736 -0.043 -12.385 1.00 93.94 118 GLN A C 1
ATOM 914 O O . GLN A 1 118 ? 24.090 0.146 -11.349 1.00 93.94 118 GLN A O 1
ATOM 919 N N . THR A 1 119 ? 24.357 -0.963 -13.276 1.00 93.94 119 THR A N 1
ATOM 920 C CA . THR A 1 119 ? 23.231 -1.871 -13.057 1.00 93.94 119 THR A CA 1
ATOM 921 C C . THR A 1 119 ? 23.368 -2.623 -11.734 1.00 93.94 119 THR A C 1
ATOM 923 O O . THR A 1 119 ? 22.349 -2.845 -11.084 1.00 93.94 119 THR A O 1
ATOM 926 N N . ILE A 1 120 ? 24.579 -2.938 -11.257 1.00 92.62 120 ILE A N 1
ATOM 927 C CA . ILE A 1 120 ? 24.795 -3.625 -9.967 1.00 92.62 120 ILE A CA 1
ATOM 928 C C . ILE A 1 120 ? 24.166 -2.884 -8.774 1.00 92.62 120 ILE A C 1
ATOM 930 O O . ILE A 1 120 ? 23.679 -3.512 -7.828 1.00 92.62 120 ILE A O 1
ATOM 934 N N . HIS A 1 121 ? 24.083 -1.552 -8.852 1.00 92.88 121 HIS A N 1
ATOM 935 C CA . HIS A 1 121 ? 23.502 -0.704 -7.811 1.00 92.88 121 HIS A CA 1
ATOM 936 C C . HIS A 1 121 ? 21.974 -0.713 -7.802 1.00 92.88 121 HIS A C 1
ATOM 938 O O . HIS A 1 121 ? 21.367 -0.157 -6.899 1.00 92.88 121 HIS A O 1
ATOM 944 N N . SER A 1 122 ? 21.325 -1.375 -8.760 1.00 92.62 122 SER A N 1
ATOM 945 C CA . SER A 1 122 ? 19.865 -1.524 -8.805 1.00 92.62 122 SER A CA 1
ATOM 946 C C . SER A 1 122 ? 19.320 -2.649 -7.908 1.00 92.62 122 SER A C 1
ATOM 948 O O . SER A 1 122 ? 18.173 -3.082 -8.066 1.00 92.62 122 SER A O 1
ATOM 950 N N . SER A 1 123 ? 20.150 -3.137 -6.984 1.00 91.56 123 SER A N 1
ATOM 951 C CA . SER A 1 123 ? 19.828 -4.151 -5.981 1.00 91.56 123 SER A CA 1
ATOM 952 C C . SER A 1 123 ? 19.547 -3.522 -4.608 1.00 91.56 123 SER A C 1
ATOM 954 O O . SER A 1 123 ? 19.695 -2.320 -4.403 1.00 91.56 123 SER A O 1
ATOM 956 N N . GLY A 1 124 ? 19.100 -4.335 -3.649 1.00 94.75 124 GLY A N 1
ATOM 957 C CA . GLY A 1 124 ? 18.768 -3.869 -2.299 1.00 94.75 124 GLY A CA 1
ATOM 958 C C . GLY A 1 124 ? 17.322 -3.392 -2.151 1.00 94.75 124 GLY A C 1
ATOM 959 O O . GLY A 1 124 ? 16.552 -3.355 -3.114 1.00 94.75 124 GLY A O 1
ATOM 960 N N . PHE A 1 125 ? 16.933 -3.084 -0.911 1.00 95.38 125 PHE A N 1
ATOM 961 C CA . PHE A 1 125 ? 15.534 -2.851 -0.545 1.00 95.38 125 PHE A CA 1
ATOM 962 C C . PHE A 1 125 ? 14.916 -1.648 -1.268 1.00 95.38 125 PHE A C 1
ATOM 964 O O . PHE A 1 125 ? 13.909 -1.801 -1.956 1.00 95.38 125 PHE A O 1
ATOM 971 N N . TRP A 1 126 ? 15.529 -0.467 -1.162 1.00 92.88 126 TRP A N 1
ATOM 972 C CA . TRP A 1 126 ? 14.966 0.766 -1.723 1.00 92.88 126 TRP A CA 1
ATOM 973 C C . TRP A 1 126 ? 14.944 0.767 -3.249 1.00 92.88 126 TRP A C 1
ATOM 975 O O . TRP A 1 126 ? 13.944 1.154 -3.851 1.00 92.88 126 TRP A O 1
ATOM 985 N N . MET A 1 127 ? 15.998 0.247 -3.878 1.00 93.50 127 MET A N 1
ATOM 986 C CA . MET A 1 127 ? 16.070 0.137 -5.336 1.00 93.50 127 MET A CA 1
ATOM 987 C C . MET A 1 127 ? 15.023 -0.832 -5.881 1.00 93.50 127 MET A C 1
ATOM 989 O O . MET A 1 127 ? 14.373 -0.538 -6.884 1.00 93.50 127 MET A O 1
ATOM 993 N N . SER A 1 128 ? 14.818 -1.957 -5.189 1.00 94.50 128 SER A N 1
ATOM 994 C CA . SER A 1 128 ? 13.786 -2.934 -5.544 1.00 94.50 128 SER A CA 1
ATOM 995 C C . SER A 1 128 ? 12.384 -2.379 -5.304 1.00 94.50 128 SER A C 1
ATOM 997 O O . SER A 1 128 ? 11.521 -2.536 -6.158 1.00 94.50 128 SER A O 1
ATOM 999 N N . PHE A 1 129 ? 12.146 -1.707 -4.176 1.00 93.50 129 PHE A N 1
ATOM 1000 C CA . PHE A 1 129 ? 10.848 -1.121 -3.839 1.00 93.50 129 PHE A CA 1
ATOM 1001 C C . PHE A 1 129 ? 10.438 -0.028 -4.833 1.00 93.50 129 PHE A C 1
ATOM 1003 O O . PHE A 1 129 ? 9.321 -0.054 -5.355 1.00 93.50 129 PHE A O 1
ATOM 1010 N N . HIS A 1 130 ? 11.362 0.882 -5.161 1.00 90.88 130 HIS A N 1
ATOM 1011 C CA . HIS A 1 130 ? 11.137 1.897 -6.186 1.00 90.88 130 HIS A CA 1
ATOM 1012 C C . HIS A 1 130 ? 10.862 1.249 -7.546 1.00 90.88 130 HIS A C 1
ATOM 1014 O O . HIS A 1 130 ? 9.889 1.597 -8.204 1.00 90.88 130 HIS A O 1
ATOM 1020 N N . GLU A 1 131 ? 11.658 0.255 -7.957 1.00 91.62 131 GLU A N 1
ATOM 1021 C CA . GLU A 1 131 ? 11.422 -0.441 -9.225 1.00 91.62 131 GLU A CA 1
ATOM 1022 C C . GLU A 1 131 ? 10.056 -1.135 -9.260 1.00 91.62 131 GLU A C 1
ATOM 1024 O O . GLU A 1 131 ? 9.382 -1.080 -10.282 1.00 91.62 131 GLU A O 1
ATOM 1029 N N . LEU A 1 132 ? 9.631 -1.783 -8.168 1.00 93.00 132 LEU A N 1
ATOM 1030 C CA . LEU A 1 132 ? 8.366 -2.519 -8.096 1.00 93.00 132 LEU A CA 1
ATOM 1031 C C . LEU A 1 132 ? 7.144 -1.607 -8.216 1.00 93.00 132 LEU A C 1
ATOM 1033 O O . LEU A 1 132 ? 6.158 -2.017 -8.831 1.00 93.00 132 LEU A O 1
ATOM 1037 N N . THR A 1 133 ? 7.233 -0.386 -7.697 1.00 92.00 133 THR A N 1
ATOM 1038 C CA . THR A 1 133 ? 6.146 0.606 -7.686 1.00 92.00 133 THR A CA 1
ATOM 1039 C C . THR A 1 133 ? 6.221 1.606 -8.849 1.00 92.00 133 THR A C 1
ATOM 1041 O O . THR A 1 133 ? 5.243 2.296 -9.132 1.00 92.00 133 THR A O 1
ATOM 1044 N N . ALA A 1 134 ? 7.342 1.661 -9.578 1.00 88.38 134 ALA A N 1
ATOM 1045 C CA . ALA A 1 134 ? 7.535 2.551 -10.721 1.00 88.38 134 ALA A CA 1
ATOM 1046 C C . ALA A 1 134 ? 6.948 2.008 -12.036 1.00 88.38 134 ALA A C 1
ATOM 1048 O O . ALA A 1 134 ? 6.949 0.803 -12.309 1.00 88.38 134 ALA A O 1
ATOM 1049 N N . ALA A 1 135 ? 6.512 2.941 -12.890 1.00 84.56 135 ALA A N 1
ATOM 1050 C CA . ALA A 1 135 ? 6.009 2.675 -14.239 1.00 84.56 135 ALA A CA 1
ATOM 1051 C C . ALA A 1 135 ? 7.100 2.238 -15.233 1.00 84.56 135 ALA A C 1
ATOM 1053 O O . ALA A 1 135 ? 6.783 1.582 -16.225 1.00 84.56 135 ALA A O 1
ATOM 1054 N N . TYR A 1 136 ? 8.360 2.575 -14.944 1.00 86.69 136 TYR A N 1
ATOM 1055 C CA . TYR A 1 136 ? 9.507 2.367 -15.824 1.00 86.69 136 TYR A CA 1
ATOM 1056 C C . TYR A 1 136 ? 10.591 1.540 -15.121 1.00 86.69 136 TYR A C 1
ATOM 1058 O O . TYR A 1 136 ? 10.805 1.712 -13.915 1.00 86.69 136 TYR A O 1
ATOM 1066 N N . PRO A 1 137 ? 11.285 0.634 -15.835 1.00 89.69 137 PRO A N 1
ATOM 1067 C CA . PRO A 1 137 ? 12.503 0.017 -15.326 1.00 89.69 137 PRO A CA 1
ATOM 1068 C C . PRO A 1 137 ? 13.631 1.052 -15.213 1.00 89.69 137 PRO A C 1
ATOM 1070 O O . PRO A 1 137 ? 13.617 2.081 -15.886 1.00 89.69 137 PRO A O 1
ATOM 1073 N N . TRP A 1 138 ? 14.655 0.747 -14.413 1.00 92.25 138 TRP A N 1
ATOM 1074 C CA . TRP A 1 138 ? 15.890 1.535 -14.390 1.00 92.25 138 TRP A CA 1
ATOM 1075 C C . TRP A 1 138 ? 16.509 1.624 -15.791 1.00 92.25 138 TRP A C 1
ATOM 1077 O O . TRP A 1 138 ? 16.637 0.602 -16.467 1.00 92.25 138 TRP A O 1
ATOM 1087 N N . LEU A 1 139 ? 16.927 2.825 -16.205 1.00 91.75 139 LEU A N 1
ATOM 1088 C CA . LEU A 1 139 ? 17.526 3.055 -17.526 1.00 91.75 139 LEU A CA 1
ATOM 1089 C C . LEU A 1 139 ? 18.748 2.161 -17.776 1.00 91.75 139 LEU A C 1
ATOM 1091 O O . LEU A 1 139 ? 18.866 1.582 -18.849 1.00 91.75 139 LEU A O 1
ATOM 1095 N N . THR A 1 140 ? 19.586 1.942 -16.761 1.00 93.88 140 THR A N 1
ATOM 1096 C CA . THR A 1 140 ? 20.745 1.036 -16.837 1.00 93.88 140 THR A CA 1
ATOM 1097 C C . THR A 1 140 ? 20.334 -0.414 -17.120 1.00 93.88 140 THR A C 1
ATOM 1099 O O . THR A 1 140 ? 20.922 -1.058 -17.985 1.00 93.88 140 THR A O 1
ATOM 1102 N N . LYS A 1 141 ? 19.244 -0.909 -16.505 1.00 94.62 141 LYS A N 1
ATOM 1103 C CA . LYS A 1 141 ? 18.670 -2.236 -16.820 1.00 94.62 141 LYS A CA 1
ATOM 1104 C C . LYS A 1 141 ? 18.116 -2.310 -18.244 1.00 94.62 141 LYS A C 1
ATOM 1106 O O . LYS A 1 141 ? 18.215 -3.362 -18.871 1.00 94.62 141 LYS A O 1
ATOM 1111 N N . ARG A 1 142 ? 17.498 -1.230 -18.739 1.00 95.00 142 ARG A N 1
ATOM 1112 C CA . ARG A 1 142 ? 16.991 -1.151 -20.122 1.00 95.00 142 ARG A CA 1
ATOM 1113 C C . ARG A 1 142 ? 18.151 -1.205 -21.113 1.00 95.00 142 ARG A C 1
ATOM 1115 O O . ARG A 1 142 ? 18.163 -2.083 -21.968 1.00 95.00 142 ARG A O 1
ATOM 1122 N N . ALA A 1 143 ? 19.160 -0.354 -20.926 1.00 94.19 143 ALA A N 1
ATOM 1123 C CA . ALA A 1 143 ? 20.359 -0.318 -21.759 1.00 94.19 143 ALA A CA 1
ATOM 1124 C C . ALA A 1 143 ? 21.084 -1.674 -21.774 1.00 94.19 143 ALA A C 1
ATOM 1126 O O . ALA A 1 143 ? 21.438 -2.165 -22.842 1.00 94.19 143 ALA A O 1
ATOM 1127 N N . ALA A 1 144 ? 21.216 -2.337 -20.620 1.00 95.00 144 ALA A N 1
ATOM 1128 C CA . ALA A 1 144 ? 21.829 -3.661 -20.540 1.00 95.00 144 ALA A CA 1
ATOM 1129 C C . ALA A 1 144 ? 21.044 -4.736 -21.306 1.00 95.00 144 ALA A C 1
ATOM 1131 O O . ALA A 1 144 ? 21.650 -5.553 -21.989 1.00 95.00 144 ALA A O 1
ATOM 1132 N N . ARG A 1 145 ? 19.705 -4.714 -21.256 1.00 94.56 145 ARG A N 1
ATOM 1133 C CA . ARG A 1 145 ? 18.862 -5.657 -22.017 1.00 94.56 145 ARG A CA 1
ATOM 1134 C C . ARG A 1 145 ? 18.816 -5.383 -23.516 1.00 94.56 145 ARG A C 1
ATOM 1136 O O . ARG A 1 145 ? 18.533 -6.294 -24.287 1.00 94.56 145 ARG A O 1
ATOM 1143 N N . VAL A 1 146 ? 19.038 -4.135 -23.916 1.00 94.81 146 VAL A N 1
ATOM 1144 C CA . VAL A 1 146 ? 19.185 -3.757 -25.324 1.00 94.81 146 VAL A CA 1
ATOM 1145 C C . VAL A 1 146 ? 20.534 -4.229 -25.870 1.00 94.81 146 VAL A C 1
ATOM 1147 O O . VAL A 1 146 ? 20.583 -4.719 -26.992 1.00 94.81 146 VAL A O 1
ATOM 1150 N N . MET A 1 147 ? 21.601 -4.147 -25.068 1.00 94.19 147 MET A N 1
ATOM 1151 C CA . MET A 1 147 ? 22.920 -4.698 -25.409 1.00 94.19 147 MET A CA 1
ATOM 1152 C C . MET A 1 147 ? 22.912 -6.223 -25.507 1.00 94.19 147 MET A C 1
ATOM 1154 O O . MET A 1 147 ? 23.452 -6.787 -26.454 1.00 94.19 147 MET A O 1
ATOM 1158 N N . ASP A 1 148 ? 22.307 -6.883 -24.521 1.00 93.56 148 ASP A N 1
ATOM 1159 C CA . ASP A 1 148 ? 22.191 -8.333 -24.445 1.00 93.56 148 ASP A CA 1
ATOM 1160 C C . ASP A 1 148 ? 20.826 -8.711 -23.857 1.00 93.56 148 ASP A C 1
ATOM 1162 O O . ASP A 1 148 ? 20.541 -8.504 -22.675 1.00 93.56 148 ASP A O 1
ATOM 1166 N N . ALA A 1 149 ? 19.971 -9.313 -24.685 1.00 89.06 149 ALA A N 1
ATOM 1167 C CA . ALA A 1 149 ? 18.637 -9.741 -24.272 1.00 89.06 149 ALA A CA 1
ATOM 1168 C C . ALA A 1 149 ? 18.666 -10.791 -23.142 1.00 89.06 149 ALA A C 1
ATOM 1170 O O . ALA A 1 149 ? 17.685 -10.915 -22.403 1.00 89.06 149 ALA A O 1
ATOM 1171 N N . GLY A 1 150 ? 19.769 -11.536 -23.009 1.00 88.94 150 GLY A N 1
ATOM 1172 C CA . GLY A 1 150 ? 20.009 -12.530 -21.965 1.00 88.94 150 GLY A CA 1
ATOM 1173 C C . GLY A 1 150 ? 20.667 -11.974 -20.700 1.00 88.94 150 GLY A C 1
ATOM 1174 O O . GLY A 1 150 ? 20.876 -12.741 -19.757 1.00 88.94 150 GLY A O 1
ATOM 1175 N N . ALA A 1 151 ? 20.961 -10.670 -20.644 1.00 90.56 151 ALA A N 1
ATOM 1176 C CA . ALA A 1 151 ? 21.708 -10.074 -19.545 1.00 90.56 151 ALA A CA 1
ATOM 1177 C C . ALA A 1 151 ? 21.045 -10.352 -18.185 1.00 90.56 151 ALA A C 1
ATOM 1179 O O . ALA A 1 151 ? 19.871 -10.034 -17.937 1.00 90.56 151 ALA A O 1
ATOM 1180 N N . VAL A 1 152 ? 21.825 -10.927 -17.268 1.00 89.69 152 VAL A N 1
ATOM 1181 C CA . VAL A 1 152 ? 21.366 -11.239 -15.914 1.00 89.69 152 VAL A CA 1
ATOM 1182 C C . VAL A 1 152 ? 21.283 -9.947 -15.107 1.00 89.69 152 VAL A C 1
ATOM 1184 O O . VAL A 1 152 ? 22.284 -9.293 -14.831 1.00 89.69 152 VAL A O 1
ATOM 1187 N N . MET A 1 153 ? 20.068 -9.583 -14.700 1.00 92.06 153 MET A N 1
ATOM 1188 C CA . MET A 1 153 ? 19.833 -8.403 -13.868 1.00 92.06 153 MET A CA 1
ATOM 1189 C C . MET A 1 153 ? 19.938 -8.750 -12.378 1.00 92.06 153 MET A C 1
ATOM 1191 O O . MET A 1 153 ? 19.512 -9.840 -11.978 1.00 92.06 153 MET A O 1
ATOM 1195 N N . PRO A 1 154 ? 20.404 -7.819 -11.525 1.00 93.50 154 PRO A N 1
ATOM 1196 C CA . PRO A 1 154 ? 20.418 -8.028 -10.086 1.00 93.50 154 PRO A CA 1
ATOM 1197 C C . PRO A 1 154 ? 19.036 -8.397 -9.552 1.00 93.50 154 PRO A C 1
ATOM 1199 O O . PRO A 1 154 ? 18.013 -7.809 -9.932 1.00 93.50 154 PRO A O 1
ATOM 1202 N N . ARG A 1 155 ? 19.016 -9.393 -8.661 1.00 93.38 155 ARG A N 1
ATOM 1203 C CA . ARG A 1 155 ? 17.785 -9.889 -8.043 1.00 93.38 155 ARG A CA 1
ATOM 1204 C C . ARG A 1 155 ? 17.167 -8.811 -7.158 1.00 93.38 155 ARG A C 1
ATOM 1206 O O . ARG A 1 155 ? 17.862 -8.084 -6.450 1.00 93.38 155 ARG A O 1
ATOM 1213 N N . ARG A 1 156 ? 15.836 -8.739 -7.190 1.00 94.19 156 ARG A N 1
ATOM 1214 C CA . ARG A 1 156 ? 15.071 -7.861 -6.302 1.00 94.19 156 ARG A CA 1
ATOM 1215 C C . ARG A 1 156 ? 15.063 -8.422 -4.886 1.00 94.19 156 ARG A C 1
ATOM 1217 O O . ARG A 1 156 ? 15.030 -9.635 -4.692 1.00 94.19 156 ARG A O 1
ATOM 1224 N N . ASN A 1 157 ? 15.052 -7.529 -3.908 1.00 96.06 157 ASN A N 1
ATOM 1225 C CA . ASN A 1 157 ? 14.895 -7.889 -2.509 1.00 96.06 157 ASN A CA 1
ATOM 1226 C C . ASN A 1 157 ? 13.468 -8.411 -2.241 1.00 96.06 157 ASN A C 1
ATOM 1228 O O . ASN A 1 157 ? 12.489 -7.830 -2.712 1.00 96.06 157 ASN A O 1
ATOM 1232 N N . VAL A 1 158 ? 13.356 -9.508 -1.486 1.00 95.44 158 VAL A N 1
ATOM 1233 C CA . VAL A 1 158 ? 12.073 -10.176 -1.201 1.00 95.44 158 VAL A CA 1
ATOM 1234 C C . VAL A 1 158 ? 11.168 -9.310 -0.323 1.00 95.44 158 VAL A C 1
ATOM 1236 O O . VAL A 1 158 ? 9.981 -9.186 -0.612 1.00 95.44 158 VAL A O 1
ATOM 1239 N N . PHE A 1 159 ? 11.718 -8.636 0.691 1.00 95.75 159 PHE A N 1
ATOM 1240 C CA . PHE A 1 159 ? 10.943 -7.758 1.574 1.00 95.75 159 PHE A CA 1
ATOM 1241 C C . PHE A 1 159 ? 10.330 -6.578 0.821 1.00 95.75 159 PHE A C 1
ATOM 1243 O O . PHE A 1 159 ? 9.236 -6.139 1.157 1.00 95.75 159 PHE A O 1
ATOM 1250 N N . SER A 1 160 ? 10.969 -6.098 -0.246 1.00 95.50 160 SER A N 1
ATOM 1251 C CA . SER A 1 160 ? 10.401 -5.030 -1.073 1.00 95.50 160 SER A CA 1
ATOM 1252 C C . SER A 1 160 ? 9.063 -5.410 -1.712 1.00 95.50 160 SER A C 1
ATOM 1254 O O . SER A 1 160 ? 8.242 -4.522 -1.919 1.00 95.50 160 SER A O 1
ATOM 1256 N N . TYR A 1 161 ? 8.811 -6.695 -1.996 1.00 94.94 161 TYR A N 1
ATOM 1257 C CA . TYR A 1 161 ? 7.511 -7.150 -2.504 1.00 94.94 161 TYR A CA 1
ATOM 1258 C C . TYR A 1 161 ? 6.407 -7.017 -1.461 1.00 94.94 161 TYR A C 1
ATOM 1260 O O . TYR A 1 161 ? 5.313 -6.585 -1.811 1.00 94.94 161 TYR A O 1
ATOM 1268 N N . LEU A 1 162 ? 6.703 -7.334 -0.195 1.00 94.06 162 LEU A N 1
ATOM 1269 C CA . LEU A 1 162 ? 5.741 -7.213 0.900 1.00 94.06 162 LEU A CA 1
ATOM 1270 C C . LEU A 1 162 ? 5.242 -5.771 1.026 1.00 94.06 162 LEU A C 1
ATOM 1272 O O . LEU A 1 162 ? 4.042 -5.539 1.068 1.00 94.06 162 LEU A O 1
ATOM 1276 N N . PHE A 1 163 ? 6.153 -4.796 1.021 1.00 91.19 163 PHE A N 1
ATOM 1277 C CA . PHE A 1 163 ? 5.767 -3.387 1.121 1.00 91.19 163 PHE A CA 1
ATOM 1278 C C . PHE A 1 163 ? 5.140 -2.859 -0.171 1.00 91.19 163 PHE A C 1
ATOM 1280 O O . PHE A 1 163 ? 4.156 -2.127 -0.121 1.00 91.19 163 PHE A O 1
ATOM 1287 N N . ALA A 1 164 ? 5.661 -3.244 -1.339 1.00 92.56 164 ALA A N 1
ATOM 1288 C CA . ALA A 1 164 ? 5.099 -2.815 -2.618 1.00 92.56 164 ALA A CA 1
ATOM 1289 C C . ALA A 1 164 ? 3.689 -3.380 -2.872 1.00 92.56 164 ALA A C 1
ATOM 1291 O O . ALA A 1 164 ? 2.941 -2.787 -3.643 1.00 92.56 164 ALA A O 1
ATOM 1292 N N . PHE A 1 165 ? 3.301 -4.474 -2.207 1.00 93.38 165 PHE A N 1
ATOM 1293 C CA . PHE A 1 165 ? 1.942 -5.018 -2.253 1.00 93.38 165 PHE A CA 1
ATOM 1294 C C . PHE A 1 165 ? 0.886 -4.068 -1.668 1.00 93.38 165 PHE A C 1
ATOM 1296 O O . PHE A 1 165 ? -0.272 -4.138 -2.057 1.00 93.38 165 PHE A O 1
ATOM 1303 N N . PHE A 1 166 ? 1.265 -3.146 -0.782 1.00 90.50 166 PHE A N 1
ATOM 1304 C CA . PHE A 1 166 ? 0.336 -2.165 -0.208 1.00 90.50 166 PHE A CA 1
ATOM 1305 C C . PHE A 1 166 ? 0.322 -0.830 -0.958 1.00 90.50 166 PHE A C 1
ATOM 1307 O O . PHE A 1 166 ? -0.454 0.063 -0.621 1.00 90.50 166 PHE A O 1
ATOM 1314 N N . VAL A 1 167 ? 1.165 -0.681 -1.982 1.00 91.19 167 VAL A N 1
ATOM 1315 C CA . VAL A 1 167 ? 1.290 0.559 -2.748 1.00 91.19 167 VAL A CA 1
ATOM 1316 C C . VAL A 1 167 ? 0.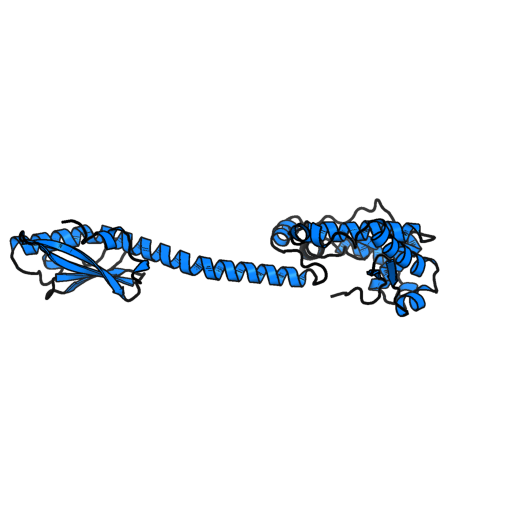556 0.406 -4.081 1.00 91.19 167 VAL A C 1
ATOM 1318 O O . VAL A 1 167 ? 1.025 -0.334 -4.953 1.00 91.19 167 VAL A O 1
ATOM 1321 N N . PRO A 1 168 ? -0.581 1.095 -4.279 1.00 89.88 168 PRO A N 1
ATOM 1322 C CA . PRO A 1 168 ? -1.292 1.047 -5.547 1.00 89.88 168 PRO A CA 1
ATOM 1323 C C . PRO A 1 168 ? -0.481 1.703 -6.664 1.00 89.88 168 PRO A C 1
ATOM 1325 O O . PRO A 1 168 ? 0.302 2.634 -6.443 1.00 89.88 168 PRO A O 1
ATOM 1328 N N . TYR A 1 169 ? -0.694 1.238 -7.893 1.00 87.88 169 TYR A N 1
ATOM 1329 C CA . TYR A 1 169 ? -0.025 1.820 -9.047 1.00 87.88 169 TYR A CA 1
ATOM 1330 C C . TYR A 1 169 ? -0.729 3.105 -9.488 1.00 87.88 169 TYR A C 1
ATOM 1332 O O . TYR A 1 169 ? -1.870 3.107 -9.946 1.00 87.88 169 TYR A O 1
ATOM 1340 N N . ALA A 1 170 ? 0.004 4.208 -9.385 1.00 81.88 170 ALA A N 1
ATOM 1341 C CA . ALA A 1 170 ? -0.462 5.553 -9.700 1.00 81.88 170 ALA A CA 1
ATOM 1342 C C . ALA A 1 170 ? -0.177 5.999 -11.148 1.00 81.88 170 ALA A C 1
ATOM 1344 O O . ALA A 1 170 ? -0.240 7.190 -11.467 1.00 81.88 170 ALA A O 1
ATOM 1345 N N . GLY A 1 171 ? 0.170 5.072 -12.046 1.00 78.19 171 GLY A N 1
ATOM 1346 C CA . GLY A 1 171 ? 0.432 5.423 -13.439 1.00 78.19 171 GLY A CA 1
ATOM 1347 C C . GLY A 1 171 ? 1.597 6.403 -13.595 1.00 78.19 171 GLY A C 1
ATOM 1348 O O . GLY A 1 171 ? 2.665 6.248 -12.998 1.00 78.19 171 GLY A O 1
ATOM 1349 N N . ARG A 1 172 ? 1.362 7.440 -14.407 1.00 65.69 172 ARG A N 1
ATOM 1350 C CA . ARG A 1 172 ? 2.326 8.508 -14.720 1.00 65.69 172 ARG A CA 1
ATOM 1351 C C . ARG A 1 172 ? 2.614 9.459 -13.553 1.00 65.69 172 ARG A C 1
ATOM 1353 O O . ARG A 1 172 ? 3.590 10.193 -13.624 1.00 65.69 172 ARG A O 1
ATOM 1360 N N . LEU A 1 173 ? 1.822 9.423 -12.479 1.00 68.69 173 LEU A N 1
ATOM 1361 C CA . LEU A 1 173 ? 2.068 10.231 -11.275 1.00 68.69 173 LEU A CA 1
ATOM 1362 C C . LEU A 1 173 ? 3.225 9.676 -10.420 1.00 68.69 173 LEU A C 1
ATOM 1364 O O . LEU A 1 173 ? 3.684 10.327 -9.484 1.00 68.69 173 LEU A O 1
ATOM 1368 N N . GLY A 1 174 ? 3.742 8.494 -10.777 1.00 67.56 174 GLY A N 1
ATOM 1369 C CA . GLY A 1 174 ? 4.964 7.925 -10.219 1.00 67.56 174 GLY A CA 1
ATOM 1370 C C . GLY A 1 174 ? 4.777 7.205 -8.882 1.00 67.56 174 GLY A C 1
ATOM 1371 O O . GLY A 1 174 ? 3.724 7.256 -8.246 1.00 67.56 174 GLY A O 1
ATOM 1372 N N . ALA A 1 175 ? 5.841 6.522 -8.450 1.00 67.44 175 ALA A N 1
ATOM 1373 C CA . ALA A 1 175 ? 5.851 5.716 -7.227 1.00 67.44 175 ALA A CA 1
ATOM 1374 C C . ALA A 1 175 ? 5.529 6.537 -5.961 1.00 67.44 175 ALA A C 1
ATOM 1376 O O . ALA A 1 175 ? 4.863 6.038 -5.057 1.00 67.44 175 ALA A O 1
ATOM 1377 N N . GLY A 1 176 ? 5.943 7.810 -5.914 1.00 76.38 176 GLY A N 1
ATOM 1378 C CA . GLY A 1 176 ? 5.670 8.702 -4.781 1.00 76.38 176 GLY A CA 1
ATOM 1379 C C . GLY A 1 176 ? 4.176 8.950 -4.554 1.00 76.38 176 GLY A C 1
ATOM 1380 O O . GLY A 1 176 ? 3.721 8.932 -3.414 1.00 76.38 176 GLY A O 1
ATOM 1381 N N . PHE A 1 177 ? 3.390 9.094 -5.625 1.00 79.50 177 PHE A N 1
ATOM 1382 C CA . PHE A 1 177 ? 1.943 9.273 -5.500 1.00 79.50 177 PHE A CA 1
ATOM 1383 C C . PHE A 1 177 ? 1.250 8.011 -4.973 1.00 79.50 177 PHE A C 1
ATOM 1385 O O . PHE A 1 177 ? 0.329 8.107 -4.167 1.00 79.50 177 PHE A O 1
ATOM 1392 N N . GLY A 1 178 ? 1.733 6.822 -5.352 1.00 82.88 178 GLY A N 1
ATOM 1393 C CA . GLY A 1 178 ? 1.232 5.559 -4.800 1.00 82.88 178 GLY A CA 1
ATOM 1394 C C . GLY A 1 178 ? 1.380 5.485 -3.275 1.00 82.88 178 GLY A C 1
ATOM 1395 O O . GLY A 1 178 ? 0.461 5.047 -2.585 1.00 82.88 178 GLY A O 1
ATOM 1396 N N . VAL A 1 179 ? 2.502 5.972 -2.732 1.00 84.75 179 VAL A N 1
ATOM 1397 C CA . VAL A 1 179 ? 2.741 6.017 -1.277 1.00 84.75 179 VAL A CA 1
ATOM 1398 C C . VAL A 1 179 ? 1.761 6.962 -0.575 1.00 84.75 179 VAL A C 1
ATOM 1400 O O . VAL A 1 179 ? 1.256 6.625 0.493 1.00 84.75 179 VAL A O 1
ATOM 1403 N N . LEU A 1 180 ? 1.433 8.109 -1.180 1.00 87.62 180 LEU A N 1
ATOM 1404 C CA . LEU A 1 180 ? 0.436 9.034 -0.626 1.00 87.62 180 LEU A CA 1
ATOM 1405 C C . LEU A 1 180 ? -0.951 8.387 -0.536 1.00 87.62 180 LEU A C 1
ATOM 1407 O O . LEU A 1 180 ? -1.615 8.507 0.492 1.00 87.62 180 LEU A O 1
ATOM 1411 N N . ILE A 1 181 ? -1.362 7.654 -1.576 1.00 86.19 181 ILE A N 1
ATOM 1412 C CA . ILE A 1 181 ? -2.629 6.910 -1.558 1.00 86.19 181 ILE A CA 1
ATOM 1413 C C . ILE A 1 181 ? -2.615 5.853 -0.447 1.00 86.19 181 ILE A C 1
ATOM 1415 O O . ILE A 1 181 ? -3.597 5.721 0.277 1.00 86.19 181 ILE A O 1
ATOM 1419 N N . MET A 1 182 ? -1.512 5.120 -0.277 1.00 85.38 182 MET A N 1
ATOM 1420 C CA . MET A 1 182 ? -1.383 4.123 0.792 1.00 85.38 182 MET A CA 1
ATOM 1421 C C . MET A 1 182 ? -1.587 4.755 2.179 1.00 85.38 182 MET A C 1
ATOM 1423 O O . MET A 1 182 ? -2.390 4.256 2.966 1.00 85.38 182 MET A O 1
ATOM 1427 N N . VAL A 1 183 ? -0.910 5.873 2.466 1.00 90.62 183 VAL A N 1
ATOM 1428 C CA . VAL A 1 183 ? -1.062 6.603 3.739 1.00 90.62 183 VAL A CA 1
ATOM 1429 C C . VAL A 1 183 ? -2.506 7.072 3.935 1.00 90.62 183 VAL A C 1
ATOM 1431 O O . VAL A 1 183 ? -3.057 6.933 5.026 1.00 90.62 183 VAL A O 1
ATOM 1434 N N . TYR A 1 184 ? -3.142 7.571 2.875 1.00 91.25 184 TYR A N 1
ATOM 1435 C CA . TYR A 1 184 ? -4.535 8.011 2.908 1.00 91.25 184 TYR A CA 1
ATOM 1436 C C . TYR A 1 184 ? -5.513 6.869 3.232 1.00 91.25 184 TYR A C 1
ATOM 1438 O O . TYR A 1 184 ? -6.378 7.028 4.093 1.00 91.25 184 TYR A O 1
ATOM 1446 N N . ILE A 1 185 ? -5.346 5.697 2.608 1.00 89.50 185 ILE A N 1
ATOM 1447 C CA . ILE A 1 185 ? -6.168 4.509 2.892 1.00 89.50 185 ILE A CA 1
ATOM 1448 C C . ILE A 1 185 ? -6.024 4.097 4.362 1.00 89.50 185 ILE A C 1
ATOM 1450 O O . ILE A 1 185 ? -7.028 3.854 5.031 1.00 89.50 185 ILE A O 1
ATOM 1454 N N . ILE A 1 186 ? -4.793 4.060 4.884 1.00 92.06 186 ILE A N 1
ATOM 1455 C CA . ILE A 1 186 ? -4.531 3.719 6.291 1.00 92.06 186 ILE A CA 1
ATOM 1456 C C . ILE A 1 186 ? -5.216 4.720 7.229 1.00 92.06 186 ILE A C 1
ATOM 1458 O O . ILE A 1 186 ? -5.839 4.309 8.207 1.00 92.06 186 ILE A O 1
ATOM 1462 N N . ALA A 1 187 ? -5.151 6.017 6.922 1.00 94.88 187 ALA A N 1
ATOM 1463 C CA . ALA A 1 187 ? -5.788 7.054 7.728 1.00 94.88 187 ALA A CA 1
ATOM 1464 C C . ALA A 1 187 ? -7.319 6.904 7.773 1.00 94.88 187 ALA A C 1
ATOM 1466 O O . ALA A 1 187 ? -7.904 6.997 8.851 1.00 94.88 187 ALA A O 1
ATOM 1467 N N . ILE A 1 188 ? -7.965 6.610 6.638 1.00 95.00 188 ILE A N 1
ATOM 1468 C CA . ILE A 1 188 ? -9.414 6.346 6.593 1.00 95.00 188 ILE A CA 1
ATOM 1469 C C . ILE A 1 188 ? -9.768 5.111 7.422 1.00 95.00 188 ILE A C 1
ATOM 1471 O O . ILE A 1 188 ? -10.685 5.162 8.241 1.00 95.00 188 ILE A O 1
ATOM 1475 N N . LEU A 1 189 ? -9.041 4.006 7.229 1.00 95.12 189 LEU A N 1
ATOM 1476 C CA . LEU A 1 189 ? -9.291 2.770 7.970 1.00 95.12 189 LEU A CA 1
ATOM 1477 C C . LEU A 1 189 ? -9.146 2.991 9.478 1.00 95.12 189 LEU A C 1
ATOM 1479 O O . LEU A 1 189 ? -10.001 2.545 10.239 1.00 95.12 189 LEU A O 1
ATOM 1483 N N . ALA A 1 190 ? -8.120 3.726 9.911 1.00 96.00 190 ALA A N 1
ATOM 1484 C CA . ALA A 1 190 ? -7.929 4.077 11.314 1.00 96.00 190 ALA A CA 1
ATOM 1485 C C . ALA A 1 190 ? -9.070 4.957 11.849 1.00 96.00 190 ALA A C 1
ATOM 1487 O O . ALA A 1 190 ? -9.591 4.687 12.931 1.00 96.00 190 ALA A O 1
ATOM 1488 N N . ALA A 1 191 ? -9.507 5.962 11.084 1.00 96.50 191 ALA A N 1
ATOM 1489 C CA . ALA A 1 191 ? -10.604 6.848 11.474 1.00 96.50 191 ALA A CA 1
ATOM 1490 C C . ALA A 1 191 ? -11.933 6.103 11.681 1.00 96.50 191 ALA A C 1
ATOM 1492 O O . ALA A 1 191 ? -12.729 6.509 12.523 1.00 96.50 191 ALA A O 1
ATOM 1493 N N . ILE A 1 192 ? -12.164 5.003 10.957 1.00 95.31 192 ILE A N 1
ATOM 1494 C CA . ILE A 1 192 ? -13.355 4.155 11.113 1.00 95.31 192 ILE A CA 1
ATOM 1495 C C . ILE A 1 192 ? -13.157 3.121 12.233 1.00 95.31 192 ILE A C 1
ATOM 1497 O O . ILE A 1 192 ? -14.035 2.934 13.076 1.00 95.31 192 ILE A O 1
ATOM 1501 N N . ALA A 1 193 ? -12.005 2.449 12.269 1.00 95.38 193 ALA A N 1
ATOM 1502 C CA . ALA A 1 193 ? -11.763 1.323 13.168 1.00 95.38 193 ALA A CA 1
ATOM 1503 C C . ALA A 1 193 ? -11.581 1.744 14.634 1.00 95.38 193 ALA A C 1
ATOM 1505 O O . ALA A 1 193 ? -12.100 1.082 15.531 1.00 95.38 193 ALA A O 1
ATOM 1506 N N . VAL A 1 194 ? -10.873 2.848 14.894 1.00 94.69 194 VAL A N 1
ATOM 1507 C CA . VAL A 1 194 ? -10.587 3.324 16.259 1.00 94.69 194 VAL A CA 1
ATOM 1508 C C . VAL A 1 194 ? -11.859 3.649 17.059 1.00 94.69 194 VAL A C 1
ATOM 1510 O O . VAL A 1 194 ? -11.997 3.127 18.170 1.00 94.69 194 VAL A O 1
ATOM 1513 N N . PRO A 1 195 ? -12.816 4.464 16.566 1.00 93.56 195 PRO A N 1
ATOM 1514 C CA . PRO A 1 195 ? -14.029 4.756 17.329 1.00 93.56 195 PRO A CA 1
ATOM 1515 C C . PRO A 1 195 ? -14.904 3.516 17.534 1.00 93.56 195 PRO A C 1
ATOM 1517 O O . PRO A 1 195 ? -15.432 3.336 18.630 1.00 93.56 195 PRO A O 1
ATOM 1520 N N . ALA A 1 196 ? -15.008 2.637 16.532 1.00 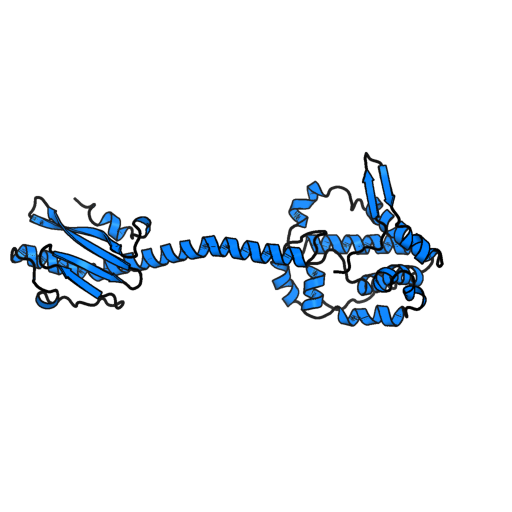93.94 196 ALA A N 1
ATOM 1521 C CA . ALA A 1 196 ? -15.747 1.383 16.661 1.00 93.94 196 ALA A CA 1
ATOM 1522 C C . ALA A 1 196 ? -15.132 0.484 17.747 1.00 93.94 196 ALA A C 1
ATOM 1524 O O . ALA A 1 196 ? -15.834 0.015 18.642 1.00 93.94 196 ALA A O 1
ATOM 1525 N N . TYR A 1 197 ? -13.807 0.312 17.742 1.00 93.81 197 TYR A N 1
ATOM 1526 C CA . TYR A 1 197 ? -13.095 -0.449 18.770 1.00 93.81 197 TYR A CA 1
ATOM 1527 C C . TYR A 1 197 ? -13.314 0.125 20.180 1.00 93.81 197 TYR A C 1
ATOM 1529 O O . TYR A 1 197 ? -13.591 -0.613 21.130 1.00 93.81 197 TYR A O 1
ATOM 1537 N N . ASN A 1 198 ? -13.272 1.452 20.324 1.00 91.75 198 ASN A N 1
ATOM 1538 C CA . ASN A 1 198 ? -13.580 2.110 21.594 1.00 91.75 198 ASN A CA 1
ATOM 1539 C C . ASN A 1 198 ? -15.024 1.842 22.049 1.00 91.75 198 ASN A C 1
ATOM 1541 O O . ASN A 1 198 ? -15.246 1.576 23.226 1.00 91.75 198 ASN A O 1
ATOM 1545 N N . GLN A 1 199 ? -16.007 1.845 21.144 1.00 92.00 199 GLN A N 1
ATOM 1546 C CA . GLN A 1 199 ? -17.388 1.492 21.492 1.00 92.00 199 GLN A CA 1
ATOM 1547 C C . GLN A 1 199 ? -17.514 0.049 21.995 1.00 92.00 199 GLN A C 1
ATOM 1549 O O . GLN A 1 199 ? -18.151 -0.171 23.025 1.00 92.00 199 GLN A O 1
ATOM 1554 N N . TYR A 1 200 ? -16.868 -0.916 21.333 1.00 91.12 200 TYR A N 1
ATOM 1555 C CA . TYR A 1 200 ? -16.896 -2.320 21.759 1.00 91.12 200 TYR A CA 1
ATOM 1556 C C . TYR A 1 200 ? -16.239 -2.534 23.123 1.00 91.12 200 TYR A C 1
ATOM 1558 O O . TYR A 1 200 ? -16.798 -3.229 23.971 1.00 91.12 200 TYR A O 1
ATOM 1566 N N . THR A 1 201 ? -15.082 -1.915 23.364 1.00 92.44 201 THR A N 1
ATOM 1567 C CA . THR A 1 201 ? -14.385 -2.052 24.652 1.00 92.44 201 THR A CA 1
ATOM 1568 C C . THR A 1 201 ? -15.156 -1.410 25.808 1.00 92.44 201 THR A C 1
ATOM 1570 O O . THR A 1 201 ? -15.170 -1.974 26.900 1.00 92.44 201 THR A O 1
ATOM 1573 N N . VAL A 1 202 ? -15.849 -0.285 25.583 1.00 92.00 202 VAL A N 1
ATOM 1574 C CA . VAL A 1 202 ? -16.749 0.317 26.586 1.00 92.00 202 VAL A CA 1
ATOM 1575 C C . VAL A 1 202 ? -17.953 -0.590 26.845 1.00 92.00 202 VAL A C 1
ATOM 1577 O O . VAL A 1 202 ? -18.224 -0.903 28.000 1.00 92.00 202 VAL A O 1
ATOM 1580 N N . LYS A 1 203 ? -18.630 -1.087 25.799 1.00 91.38 203 LYS A N 1
ATOM 1581 C CA . LYS A 1 203 ? -19.795 -1.979 25.950 1.00 91.38 203 LYS A CA 1
ATOM 1582 C C . LYS A 1 203 ? -19.447 -3.265 26.705 1.00 91.38 203 LYS A C 1
ATOM 1584 O O . LYS A 1 203 ? -20.228 -3.717 27.540 1.00 91.38 203 LYS A O 1
ATOM 1589 N N . ALA A 1 204 ? -18.264 -3.830 26.455 1.00 90.44 204 ALA A N 1
ATOM 1590 C CA . ALA A 1 204 ? -17.758 -4.991 27.184 1.00 90.44 204 ALA A CA 1
ATOM 1591 C C . ALA A 1 204 ? -17.485 -4.679 28.666 1.00 90.44 204 ALA A C 1
ATOM 1593 O O . ALA A 1 204 ? -17.896 -5.449 29.533 1.00 90.44 204 ALA A O 1
ATOM 1594 N N . ALA A 1 205 ? -16.857 -3.535 28.968 1.00 89.44 205 ALA A N 1
ATOM 1595 C CA . ALA A 1 205 ? -16.632 -3.094 30.346 1.00 89.44 205 ALA A CA 1
ATOM 1596 C C . ALA A 1 205 ? -17.956 -2.871 31.098 1.00 89.44 205 ALA A C 1
ATOM 1598 O O . ALA A 1 205 ? -18.104 -3.326 32.228 1.00 89.44 205 ALA A O 1
ATOM 1599 N N . VAL A 1 206 ? -18.948 -2.259 30.441 1.00 90.19 206 VAL A N 1
ATOM 1600 C CA . VAL A 1 206 ? -20.299 -2.079 30.993 1.00 90.19 206 VAL A CA 1
ATOM 1601 C C . VAL A 1 206 ? -20.982 -3.415 31.261 1.00 90.19 206 VAL A C 1
ATOM 1603 O O . VAL A 1 206 ? -21.551 -3.611 32.330 1.00 90.19 206 VAL A O 1
ATOM 1606 N N . GLY A 1 207 ? -20.912 -4.358 30.318 1.00 90.00 207 GLY A N 1
ATOM 1607 C CA . GLY A 1 207 ? -21.447 -5.709 30.506 1.00 90.00 207 GLY A CA 1
ATOM 1608 C C . GLY A 1 207 ? -20.826 -6.420 31.709 1.00 90.00 207 GLY A C 1
ATOM 1609 O O . GLY A 1 207 ? -21.549 -6.987 32.523 1.00 90.00 207 GLY A O 1
ATOM 1610 N N . SER A 1 208 ? -19.504 -6.321 31.861 1.00 89.31 208 SER A N 1
ATOM 1611 C CA . SER A 1 208 ? -18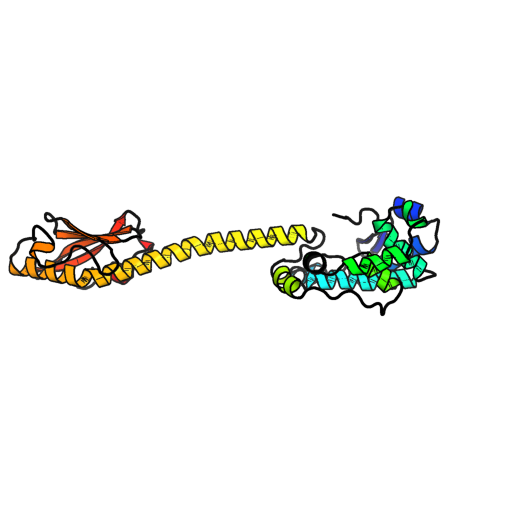.787 -6.875 33.013 1.00 89.31 208 SER A CA 1
ATOM 1612 C C . SER A 1 208 ? -19.230 -6.233 34.332 1.00 89.31 208 SER A C 1
ATOM 1614 O O . SER A 1 208 ? -19.549 -6.952 35.274 1.00 89.31 208 SER A O 1
ATOM 1616 N N . ALA A 1 209 ? -19.322 -4.899 34.387 1.00 89.94 209 ALA A N 1
ATOM 1617 C CA . ALA A 1 209 ? -19.737 -4.155 35.580 1.00 89.94 209 ALA A CA 1
ATOM 1618 C C . ALA A 1 209 ? -21.194 -4.438 35.998 1.00 89.94 209 ALA A C 1
ATOM 1620 O O . ALA A 1 209 ? -21.531 -4.461 37.182 1.00 89.94 209 ALA A O 1
ATOM 1621 N N . VAL A 1 210 ? -22.075 -4.697 35.030 1.00 90.75 210 VAL A N 1
ATOM 1622 C CA . VAL A 1 210 ? -23.464 -5.108 35.286 1.00 90.75 210 VAL A CA 1
ATOM 1623 C C . VAL A 1 210 ? -23.533 -6.473 35.974 1.00 90.75 210 VAL A C 1
ATOM 1625 O O . VAL A 1 210 ? -24.303 -6.640 36.923 1.00 90.75 210 VAL A O 1
ATOM 1628 N N . ILE A 1 211 ? -22.734 -7.435 35.506 1.00 89.69 211 ILE A N 1
ATOM 1629 C CA . ILE A 1 211 ? -22.697 -8.796 36.054 1.00 89.69 211 ILE A CA 1
ATOM 1630 C C . ILE A 1 211 ? -22.041 -8.789 37.436 1.00 89.69 211 ILE A C 1
ATOM 1632 O O . ILE A 1 211 ? -22.564 -9.382 38.375 1.00 89.69 211 ILE A O 1
ATOM 1636 N N . SER A 1 212 ? -20.922 -8.081 37.589 1.00 89.12 212 SER A N 1
ATOM 1637 C CA . SER A 1 212 ? -20.182 -8.049 38.851 1.00 89.12 212 SER A CA 1
ATOM 1638 C C . SER A 1 212 ? -20.924 -7.297 39.964 1.00 89.12 212 SER A C 1
ATOM 1640 O O . SER A 1 212 ? -20.813 -7.676 41.127 1.00 89.12 212 SER A O 1
ATOM 1642 N N . SER A 1 213 ? -21.742 -6.294 39.626 1.00 89.38 213 SER A N 1
ATOM 1643 C CA . SER A 1 213 ? -22.578 -5.567 40.597 1.00 89.38 213 SER A CA 1
ATOM 1644 C C . SER A 1 213 ? -23.882 -6.284 40.972 1.00 89.38 213 SER A C 1
ATOM 1646 O O . SER A 1 213 ? -24.603 -5.808 41.846 1.00 89.38 213 SER A O 1
ATOM 1648 N N . GLN A 1 214 ? -24.220 -7.415 40.340 1.00 89.38 214 GLN A N 1
ATOM 1649 C CA . GLN A 1 214 ? -25.488 -8.112 40.584 1.00 89.38 214 GLN A CA 1
ATOM 1650 C C . GLN A 1 214 ? -25.646 -8.540 42.049 1.00 89.38 214 GLN A C 1
ATOM 1652 O O . GLN A 1 214 ? -26.658 -8.224 42.665 1.00 89.38 214 GLN A O 1
ATOM 1657 N N . SER A 1 215 ? -24.616 -9.152 42.641 1.00 90.06 215 SER A N 1
ATOM 1658 C CA . SER A 1 215 ? -24.670 -9.585 44.044 1.00 90.06 215 SER A CA 1
ATOM 1659 C C . SER A 1 215 ? -24.889 -8.419 45.013 1.00 90.06 215 SER A C 1
ATOM 1661 O O . SER A 1 215 ? -25.603 -8.580 45.996 1.00 90.06 215 SER A O 1
ATOM 1663 N N . ALA A 1 216 ? -24.302 -7.249 44.745 1.00 89.25 216 ALA A N 1
ATOM 1664 C CA . ALA A 1 216 ? -24.505 -6.060 45.572 1.00 89.25 216 ALA A CA 1
ATOM 1665 C C . ALA A 1 216 ? -25.959 -5.567 45.493 1.00 89.25 216 ALA A C 1
ATOM 1667 O O . ALA A 1 216 ? -26.564 -5.236 46.511 1.00 89.25 216 ALA A O 1
ATOM 1668 N N . ARG A 1 217 ? -26.533 -5.560 44.285 1.00 89.75 217 ARG A N 1
ATOM 1669 C CA . ARG A 1 217 ? -27.921 -5.147 44.030 1.00 89.75 217 ARG A CA 1
ATOM 1670 C C . ARG A 1 217 ? -28.938 -6.087 44.674 1.00 89.75 217 ARG A C 1
ATOM 1672 O O . ARG A 1 217 ? -29.910 -5.605 45.251 1.00 89.75 217 ARG A O 1
ATOM 1679 N N . ASP A 1 218 ? -28.684 -7.392 44.637 1.00 89.38 218 ASP A N 1
ATOM 1680 C CA . ASP A 1 218 ? -29.538 -8.399 45.276 1.00 89.38 218 ASP A CA 1
ATOM 1681 C C . ASP A 1 218 ? -29.514 -8.260 46.811 1.00 89.38 218 ASP A C 1
ATOM 1683 O O . ASP A 1 218 ? -30.563 -8.286 47.455 1.00 89.38 218 ASP A O 1
ATOM 1687 N N . THR A 1 219 ? -28.339 -8.012 47.405 1.00 89.50 219 THR A N 1
ATOM 1688 C CA . THR A 1 219 ? -28.204 -7.763 48.852 1.00 89.50 219 THR A CA 1
ATOM 1689 C C . THR A 1 219 ? -28.915 -6.479 49.290 1.00 89.50 219 THR A C 1
ATOM 1691 O O . THR A 1 219 ? -29.594 -6.468 50.318 1.00 89.50 219 THR A O 1
ATOM 1694 N N . LEU A 1 220 ? -28.803 -5.398 48.508 1.00 88.19 220 LEU A N 1
ATOM 1695 C CA . LEU A 1 220 ? -29.504 -4.137 48.782 1.00 88.19 220 LEU A CA 1
ATOM 1696 C C . LEU A 1 220 ? -31.027 -4.296 48.688 1.00 88.19 220 LEU A C 1
ATOM 1698 O O . LEU A 1 220 ? -31.743 -3.810 49.563 1.00 88.19 220 LEU A O 1
ATOM 1702 N N . ALA A 1 221 ? -31.515 -5.007 47.666 1.00 88.00 221 ALA A N 1
ATOM 1703 C CA . ALA A 1 221 ? -32.934 -5.316 47.515 1.00 88.00 221 ALA A CA 1
ATOM 1704 C C . ALA A 1 221 ? -33.460 -6.137 48.703 1.00 88.00 221 ALA A C 1
ATOM 1706 O O . ALA A 1 221 ? -34.431 -5.735 49.339 1.00 88.00 221 ALA A O 1
ATOM 1707 N N . GLY A 1 222 ? -32.769 -7.219 49.079 1.00 87.06 222 GLY A N 1
ATOM 1708 C CA . GLY A 1 222 ? -33.173 -8.060 50.210 1.00 87.06 222 GLY A CA 1
ATOM 1709 C C . GLY A 1 222 ? -33.153 -7.330 51.560 1.00 87.06 222 GLY A C 1
ATOM 1710 O O . GLY A 1 222 ? -34.017 -7.559 52.411 1.00 87.06 222 GLY A O 1
ATOM 1711 N N . TYR A 1 223 ? -32.206 -6.409 51.771 1.00 87.56 223 TYR A N 1
ATOM 1712 C CA . TYR A 1 223 ? -32.183 -5.583 52.982 1.00 87.56 223 TYR A CA 1
ATOM 1713 C C . TYR A 1 223 ? -33.381 -4.631 53.047 1.00 87.56 223 TYR A C 1
ATOM 1715 O O . TYR A 1 223 ? -34.010 -4.508 54.101 1.00 87.56 223 TYR A O 1
ATOM 1723 N N . TYR A 1 224 ? -33.717 -3.992 51.923 1.00 87.12 224 TYR A N 1
ATOM 1724 C CA . TYR A 1 224 ? -34.871 -3.103 51.834 1.00 87.12 224 TYR A CA 1
ATOM 1725 C C . TYR A 1 224 ? -36.189 -3.864 52.035 1.00 87.12 224 TYR A C 1
ATOM 1727 O O . TYR A 1 224 ? -37.028 -3.425 52.817 1.00 87.12 224 TYR A O 1
ATOM 1735 N N . GLU A 1 225 ? -36.342 -5.036 51.413 1.00 86.06 225 GLU A N 1
ATOM 1736 C CA . GLU A 1 225 ? -37.535 -5.887 51.543 1.00 86.06 225 GLU A CA 1
ATOM 1737 C C . GLU A 1 225 ? -37.745 -6.403 52.979 1.00 86.06 225 GLU A C 1
ATOM 1739 O O . GLU A 1 225 ? -38.880 -6.536 53.430 1.00 86.06 225 GLU A O 1
ATOM 1744 N N . SER A 1 226 ? -36.666 -6.659 53.728 1.00 86.88 226 SER A N 1
ATOM 1745 C CA . SER A 1 226 ? -36.747 -7.168 55.107 1.00 86.88 226 SER A CA 1
ATOM 1746 C C . SER A 1 226 ? -36.889 -6.080 56.177 1.00 86.88 226 SER A C 1
ATOM 1748 O O . SER A 1 226 ? -37.567 -6.302 57.179 1.00 86.88 226 SER A O 1
ATOM 1750 N N . ASN A 1 227 ? -36.265 -4.911 55.993 1.00 85.81 227 ASN A N 1
ATOM 1751 C CA . ASN A 1 227 ? -36.207 -3.858 57.018 1.00 85.81 227 ASN A CA 1
ATOM 1752 C C . ASN A 1 227 ? -37.043 -2.614 56.682 1.00 85.81 227 ASN A C 1
ATOM 1754 O O . ASN A 1 227 ? -37.226 -1.752 57.545 1.00 85.81 227 ASN A O 1
ATOM 1758 N N . GLY A 1 228 ? -37.513 -2.478 55.438 1.00 82.00 228 GLY A N 1
ATOM 1759 C CA . GLY A 1 228 ? -38.252 -1.309 54.950 1.00 82.00 228 GLY A CA 1
ATOM 1760 C C . GLY A 1 228 ? -37.441 -0.007 54.942 1.00 82.00 228 GLY A C 1
ATOM 1761 O O . GLY A 1 228 ? -38.020 1.077 54.889 1.00 82.00 228 GLY A O 1
ATOM 1762 N N . LYS A 1 229 ? -36.108 -0.088 55.057 1.00 84.94 229 LYS A N 1
ATOM 1763 C CA . LYS A 1 229 ? -35.191 1.059 55.129 1.00 84.94 229 LYS A CA 1
ATOM 1764 C C . LYS A 1 229 ? -34.000 0.855 54.201 1.00 84.94 229 LYS A C 1
ATOM 1766 O O . LYS A 1 229 ? -33.505 -0.260 54.060 1.00 84.94 229 LYS A O 1
ATOM 1771 N N . VAL A 1 230 ? -33.526 1.947 53.603 1.00 85.44 230 VAL A N 1
ATOM 1772 C CA . VAL A 1 230 ? -32.298 1.963 52.797 1.00 85.44 230 VAL A CA 1
ATOM 1773 C C . VAL A 1 230 ? -31.088 1.957 53.742 1.00 85.44 230 VAL A C 1
ATOM 1775 O O . VAL A 1 230 ? -31.091 2.712 54.718 1.00 85.44 230 VAL A O 1
ATOM 1778 N N . PRO A 1 231 ? -30.069 1.115 53.509 1.00 85.19 231 PRO A N 1
ATOM 1779 C CA . PRO A 1 231 ? -28.868 1.101 54.336 1.00 85.19 231 PRO A CA 1
ATOM 1780 C C . PRO A 1 231 ? -28.027 2.368 54.115 1.00 85.19 231 P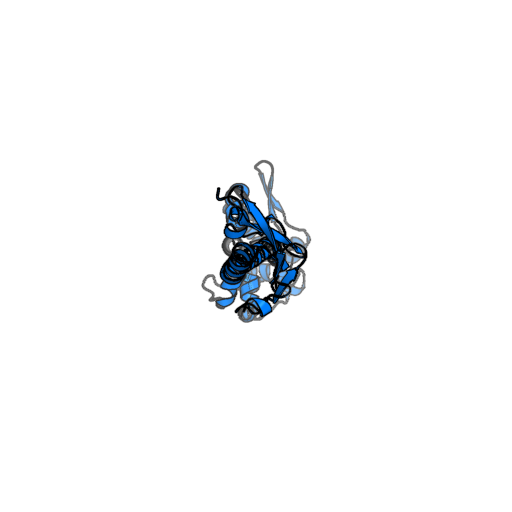RO A C 1
ATOM 1782 O O . PRO A 1 231 ? -27.910 2.862 52.996 1.00 85.19 231 PRO A O 1
ATOM 1785 N N . GLU A 1 232 ? -27.407 2.883 55.182 1.00 81.75 232 GLU A N 1
ATOM 1786 C CA . GLU A 1 232 ? -26.607 4.119 55.115 1.00 81.75 232 GLU A CA 1
ATOM 1787 C C . GLU A 1 232 ? -25.306 3.950 54.313 1.00 81.75 232 GLU A C 1
ATOM 1789 O O . GLU A 1 232 ? -24.822 4.909 53.719 1.00 81.75 232 GLU A O 1
ATOM 1794 N N . THR A 1 233 ? -24.732 2.741 54.283 1.00 85.31 233 THR A N 1
ATOM 1795 C CA . THR A 1 233 ? -23.497 2.425 53.544 1.00 85.31 233 THR A CA 1
ATOM 1796 C C . THR A 1 233 ? -23.511 0.989 53.016 1.00 85.31 233 THR A C 1
ATOM 1798 O O . THR A 1 233 ? -24.180 0.121 53.576 1.00 85.31 233 THR A O 1
ATOM 1801 N N . LEU A 1 234 ? -22.716 0.708 51.975 1.00 82.62 234 LEU A N 1
ATOM 1802 C CA . LEU A 1 234 ? -22.533 -0.652 51.441 1.00 82.62 234 LEU A CA 1
ATOM 1803 C C . LEU A 1 234 ? -21.942 -1.616 52.486 1.00 82.62 234 LEU A C 1
ATOM 1805 O O . LEU A 1 234 ? -22.381 -2.761 52.606 1.00 82.62 234 LEU A O 1
ATOM 1809 N N . SER A 1 235 ? -21.013 -1.130 53.313 1.00 81.38 235 SER A N 1
ATOM 1810 C CA . SER A 1 235 ? -20.369 -1.929 54.361 1.00 81.38 235 SER A CA 1
ATOM 1811 C C . SER A 1 235 ? -21.332 -2.353 55.472 1.00 81.38 235 SER A C 1
ATOM 1813 O O . SER A 1 235 ? -21.135 -3.412 56.064 1.00 81.38 235 SER A O 1
ATOM 1815 N N . ALA A 1 236 ? -22.401 -1.587 55.729 1.00 79.56 236 ALA A N 1
ATOM 1816 C CA . ALA A 1 236 ? -23.430 -1.958 56.706 1.00 79.56 236 ALA A CA 1
ATOM 1817 C C . ALA A 1 236 ? -24.186 -3.242 56.317 1.00 79.56 236 ALA A C 1
ATOM 1819 O O . ALA A 1 236 ? -24.744 -3.913 57.182 1.00 79.56 236 ALA A O 1
ATOM 1820 N N . VAL A 1 237 ? -24.176 -3.595 55.027 1.00 82.56 237 VAL A N 1
ATOM 1821 C CA . VAL A 1 237 ? -24.829 -4.790 54.469 1.00 82.56 237 VAL A CA 1
ATOM 1822 C C . VAL A 1 237 ? -23.821 -5.876 54.074 1.00 82.56 237 VAL A C 1
ATOM 1824 O O . VAL A 1 237 ? -24.189 -6.862 53.442 1.00 82.56 237 VAL A O 1
ATOM 1827 N N . GLY A 1 238 ? -22.544 -5.705 54.434 1.00 82.31 238 GLY A N 1
ATOM 1828 C CA . GLY A 1 238 ? -21.475 -6.647 54.096 1.00 82.31 238 GLY A CA 1
ATOM 1829 C C . GLY A 1 238 ? -21.084 -6.650 52.615 1.00 82.31 238 GLY A C 1
ATOM 1830 O O . GLY A 1 238 ? -20.552 -7.648 52.137 1.00 82.31 238 GLY A O 1
ATOM 1831 N N . VAL A 1 239 ? -21.356 -5.564 51.883 1.00 86.81 239 VAL A N 1
ATOM 1832 C CA . VAL A 1 239 ? -20.956 -5.405 50.479 1.00 86.81 239 VAL A CA 1
ATOM 1833 C C . VAL A 1 239 ? -19.676 -4.574 50.404 1.00 86.81 239 VAL A C 1
ATOM 1835 O O . VAL A 1 239 ? -19.628 -3.446 50.903 1.00 86.81 239 VAL A O 1
ATOM 1838 N N . ASP A 1 240 ? -18.646 -5.115 49.753 1.00 85.50 240 ASP A N 1
ATOM 1839 C CA . ASP A 1 240 ? -17.404 -4.388 49.485 1.00 85.50 240 ASP A CA 1
ATOM 1840 C C . ASP A 1 240 ? -17.643 -3.236 48.502 1.00 85.50 240 ASP A C 1
ATOM 1842 O O . ASP A 1 240 ? -18.352 -3.382 47.508 1.00 85.50 240 ASP A O 1
ATOM 1846 N N . SER A 1 241 ? -17.012 -2.085 48.741 1.00 82.62 241 SER A N 1
ATOM 1847 C CA . SER A 1 241 ? -17.138 -0.905 47.875 1.00 82.62 241 SER A CA 1
ATOM 1848 C C . SER A 1 241 ? -16.359 -1.025 46.563 1.00 82.62 241 SER A C 1
ATOM 1850 O O . SER A 1 241 ? -16.435 -0.132 45.728 1.00 82.62 241 SER A O 1
ATOM 1852 N N . GLN A 1 242 ? -15.592 -2.096 46.362 1.00 86.62 242 GLN A N 1
ATOM 1853 C CA . GLN A 1 242 ? -14.750 -2.283 45.188 1.00 86.62 242 GLN A CA 1
ATOM 1854 C C . GLN A 1 242 ? -15.042 -3.629 44.525 1.00 86.62 242 GLN A C 1
ATOM 1856 O O . GLN A 1 242 ? -15.056 -4.676 45.166 1.00 86.62 242 GLN A O 1
ATOM 1861 N N . LEU A 1 243 ? -15.242 -3.595 43.212 1.00 82.56 243 LEU A N 1
ATOM 1862 C CA . LEU A 1 243 ? -15.423 -4.773 42.376 1.00 82.56 243 LEU A CA 1
ATOM 1863 C C . LEU A 1 243 ? -14.078 -5.449 42.075 1.00 82.56 243 LEU A C 1
ATOM 1865 O O . LEU A 1 243 ? -13.011 -4.833 42.126 1.00 82.56 243 LEU A O 1
ATOM 1869 N N . PHE A 1 244 ? -14.133 -6.724 41.685 1.00 78.50 244 PHE A N 1
ATOM 1870 C CA . PHE A 1 244 ? -12.951 -7.538 41.371 1.00 78.50 244 PHE A CA 1
ATOM 1871 C C . PHE A 1 244 ? -12.060 -6.949 40.258 1.00 78.50 244 PHE A C 1
ATOM 1873 O O . PHE A 1 244 ? -10.853 -7.172 40.231 1.00 78.50 244 PHE A O 1
ATOM 1880 N N . ASP A 1 245 ? -12.638 -6.170 39.344 1.00 76.69 245 ASP A N 1
ATOM 1881 C CA . ASP A 1 245 ? -11.925 -5.500 38.250 1.00 76.69 245 ASP A CA 1
ATOM 1882 C C . ASP A 1 245 ? -11.294 -4.147 38.653 1.00 76.69 245 ASP A C 1
ATOM 1884 O O . ASP A 1 245 ? -10.645 -3.483 37.834 1.00 76.69 245 ASP A O 1
ATOM 1888 N N . GLY A 1 246 ? -11.454 -3.750 39.919 1.00 81.94 246 GLY A N 1
ATOM 1889 C CA . GLY A 1 246 ? -10.990 -2.483 40.476 1.00 81.94 246 GLY A CA 1
ATOM 1890 C C . GLY A 1 246 ? -11.957 -1.311 40.300 1.00 81.94 246 GLY A C 1
ATOM 1891 O O . GLY A 1 246 ? -11.587 -0.191 40.648 1.00 81.94 246 GLY A O 1
ATOM 1892 N N . SER A 1 247 ? -13.158 -1.539 39.761 1.00 87.50 247 SER A N 1
ATOM 1893 C CA . SER A 1 247 ? -14.216 -0.523 39.681 1.00 87.50 247 SER A CA 1
ATOM 1894 C C . SER A 1 247 ? -14.782 -0.224 41.074 1.00 87.50 247 SER A C 1
ATOM 1896 O O . SER A 1 247 ? -14.915 -1.131 41.895 1.00 87.50 247 SER A O 1
ATOM 1898 N N . GLN A 1 248 ? -15.109 1.037 41.356 1.00 89.00 248 GLN A N 1
ATOM 1899 C CA . GLN A 1 248 ? -15.622 1.465 42.665 1.00 89.00 248 GLN A CA 1
ATOM 1900 C C . GLN A 1 248 ? -17.149 1.542 42.645 1.00 89.00 248 GLN A C 1
ATOM 1902 O O . GLN A 1 248 ? -17.747 1.906 41.635 1.00 89.00 248 GLN A O 1
ATOM 1907 N N . MET A 1 249 ? -17.780 1.198 43.760 1.00 89.00 249 MET A N 1
ATOM 1908 C CA . MET A 1 249 ? -19.220 1.251 43.967 1.00 89.00 249 MET A CA 1
ATOM 1909 C C . MET A 1 249 ? -19.541 2.240 45.083 1.00 89.00 249 MET A C 1
ATOM 1911 O O . MET A 1 249 ? -18.970 2.172 46.171 1.00 89.00 249 MET A O 1
ATOM 1915 N N . SER A 1 250 ? -20.482 3.138 44.816 1.00 88.69 250 SER A N 1
ATOM 1916 C CA . SER A 1 250 ? -20.981 4.128 45.768 1.00 88.69 250 SER A CA 1
ATOM 1917 C C . SER A 1 250 ? -22.503 4.050 45.845 1.00 88.69 250 SER A C 1
ATOM 1919 O O . SER A 1 250 ? -23.162 3.850 44.825 1.00 88.69 250 SER A O 1
ATOM 1921 N N . LEU A 1 251 ? -23.059 4.185 47.049 1.00 90.00 251 LEU A N 1
ATOM 1922 C CA . LEU A 1 251 ? -24.499 4.133 47.302 1.00 90.00 251 LEU A CA 1
ATOM 1923 C C . LEU A 1 251 ? -24.992 5.504 47.767 1.00 90.00 251 LEU A C 1
ATOM 1925 O O . LEU A 1 251 ? -24.475 6.042 48.744 1.00 90.00 251 LEU A O 1
ATOM 1929 N N . ASP A 1 252 ? -26.026 6.027 47.113 1.00 88.44 252 ASP A N 1
ATOM 1930 C CA . ASP A 1 252 ? -26.808 7.147 47.637 1.00 88.44 252 ASP A CA 1
ATOM 1931 C C . ASP A 1 252 ? -27.892 6.613 48.583 1.00 88.44 252 ASP A C 1
ATOM 1933 O O . ASP A 1 252 ? -28.848 5.956 48.157 1.00 88.44 252 ASP A O 1
ATOM 1937 N N . SER A 1 253 ? -27.743 6.895 49.877 1.00 82.62 253 SER A N 1
ATOM 1938 C CA . SER A 1 253 ? -28.637 6.424 50.938 1.00 82.62 253 SER A CA 1
ATOM 1939 C C . SER A 1 253 ? -30.033 7.058 50.903 1.00 82.62 253 SER A C 1
ATOM 1941 O O . SER A 1 253 ? -30.958 6.501 51.492 1.00 82.62 253 SER A O 1
ATOM 1943 N N . ASN A 1 254 ? -30.228 8.174 50.190 1.00 82.06 254 ASN A N 1
ATOM 1944 C CA . ASN A 1 254 ? -31.536 8.831 50.101 1.00 82.06 254 ASN A CA 1
ATOM 1945 C C . ASN A 1 254 ? -32.463 8.169 49.074 1.00 82.06 254 ASN A C 1
ATOM 1947 O O . ASN A 1 254 ? -33.673 8.114 49.282 1.00 82.06 254 ASN A O 1
ATOM 1951 N N . GLN A 1 255 ? -31.908 7.701 47.952 1.00 81.19 255 GLN A N 1
ATOM 1952 C CA . GLN A 1 255 ? -32.675 7.165 46.817 1.00 81.19 255 GLN A CA 1
ATOM 1953 C C . GLN A 1 255 ? -32.350 5.697 46.501 1.00 81.19 255 GLN A C 1
ATOM 1955 O O . GLN A 1 255 ? -32.885 5.143 45.544 1.00 81.19 255 GLN A O 1
ATOM 1960 N N . MET A 1 256 ? -31.474 5.063 47.291 1.00 84.62 256 MET A N 1
ATOM 1961 C CA . MET A 1 256 ? -30.974 3.699 47.072 1.00 84.62 256 MET A CA 1
ATOM 1962 C C . MET A 1 256 ? -30.331 3.518 45.680 1.00 84.62 256 MET A C 1
ATOM 1964 O O . MET A 1 256 ? -30.342 2.437 45.094 1.00 84.62 256 MET A O 1
ATOM 1968 N N . VAL A 1 257 ? -29.747 4.589 45.135 1.00 90.19 257 VAL A N 1
ATOM 1969 C CA . VAL A 1 257 ? -29.097 4.574 43.820 1.00 90.19 257 VAL A CA 1
ATOM 1970 C C . VAL A 1 257 ? -27.678 4.040 43.969 1.00 90.19 257 VAL A C 1
ATOM 1972 O O . VAL A 1 257 ? -26.863 4.610 44.695 1.00 90.19 257 VAL A O 1
ATOM 1975 N N . LEU A 1 258 ? -27.372 2.955 43.259 1.00 90.88 258 LEU A N 1
ATOM 1976 C CA . LEU A 1 258 ? -26.035 2.370 43.222 1.00 90.88 258 LEU A CA 1
ATOM 1977 C C . LEU A 1 258 ? -25.287 2.899 41.996 1.00 90.88 258 LEU A C 1
ATOM 1979 O O . LEU A 1 258 ? -25.693 2.668 40.858 1.00 90.88 258 LEU A O 1
ATOM 1983 N N . THR A 1 259 ? -24.170 3.580 42.224 1.00 91.94 259 THR A N 1
ATOM 1984 C CA . THR A 1 259 ? -23.280 4.077 41.171 1.00 91.94 259 THR A CA 1
ATOM 1985 C C . THR A 1 259 ? -22.045 3.196 41.086 1.00 91.94 259 THR A C 1
ATOM 1987 O O . THR A 1 259 ? -21.390 2.947 42.095 1.00 91.94 259 THR A O 1
ATOM 1990 N N . VAL A 1 260 ? -21.713 2.737 39.880 1.00 91.81 260 VAL A N 1
ATOM 1991 C CA . VAL A 1 260 ? -20.506 1.954 39.602 1.00 91.81 260 VAL A CA 1
ATOM 1992 C C . VAL A 1 260 ? -19.581 2.763 38.703 1.00 91.81 260 VAL A C 1
ATOM 1994 O O . VAL A 1 260 ? -19.889 3.018 37.538 1.00 91.81 260 VAL A O 1
ATOM 1997 N N . GLU A 1 261 ? -18.432 3.155 39.238 1.00 91.38 261 GLU A N 1
ATOM 1998 C CA . GLU A 1 261 ? -17.387 3.870 38.517 1.00 91.38 261 GLU A CA 1
ATOM 1999 C C . GLU A 1 261 ? -16.390 2.882 37.915 1.00 91.38 261 GLU A C 1
ATOM 2001 O O . GLU A 1 261 ? -15.594 2.249 38.613 1.00 91.38 261 GLU A O 1
ATOM 2006 N N . THR A 1 262 ? -16.420 2.759 36.589 1.00 88.69 262 THR A N 1
ATOM 2007 C CA . THR A 1 262 ? -15.464 1.944 35.835 1.00 88.69 262 THR A CA 1
ATOM 2008 C C . THR A 1 262 ? -14.387 2.8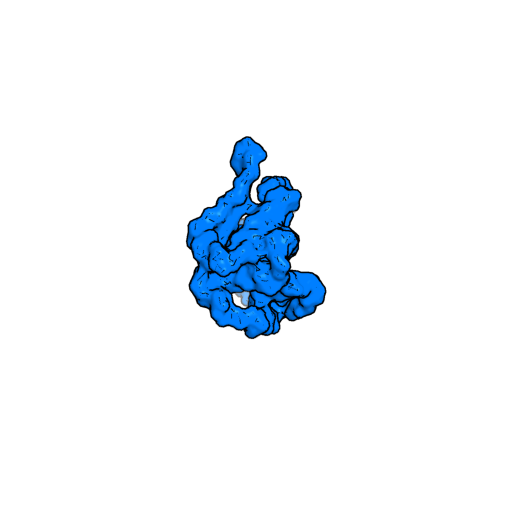35 35.220 1.00 88.69 262 THR A C 1
ATOM 2010 O O . THR A 1 262 ? -14.587 4.027 34.988 1.00 88.69 262 THR A O 1
ATOM 2013 N N . LYS A 1 263 ? -13.265 2.242 34.795 1.00 86.50 263 LYS A N 1
ATOM 2014 C CA . LYS A 1 263 ? -12.220 2.958 34.029 1.00 86.50 263 LYS A CA 1
ATOM 2015 C C . LYS A 1 263 ? -12.711 3.556 32.699 1.00 86.50 263 LYS A C 1
ATOM 2017 O O . LYS A 1 263 ? -11.964 4.281 32.045 1.00 86.50 263 LYS A O 1
ATOM 2022 N N . LYS A 1 264 ? -13.907 3.180 32.238 1.00 88.25 264 LYS A N 1
ATOM 2023 C CA . LYS A 1 264 ? -14.492 3.580 30.951 1.00 88.25 264 LYS A CA 1
ATOM 2024 C C . LYS A 1 264 ? -15.691 4.524 31.097 1.00 88.25 264 LYS A C 1
ATOM 2026 O O . LYS A 1 264 ? -16.217 4.948 30.073 1.00 88.25 264 LYS A O 1
ATOM 2031 N N . GLY A 1 265 ? -16.084 4.860 32.325 1.00 88.94 265 GLY A N 1
ATOM 2032 C CA . GLY A 1 265 ? -17.218 5.727 32.643 1.00 88.94 265 GLY A CA 1
ATOM 2033 C C . GLY A 1 265 ? -18.065 5.169 33.786 1.00 88.94 265 GLY A C 1
ATOM 2034 O O . GLY A 1 265 ? -17.751 4.112 34.344 1.00 88.94 265 GLY A O 1
ATOM 2035 N N . THR A 1 266 ? -19.138 5.872 34.130 1.00 91.50 266 THR A N 1
ATOM 2036 C CA . THR A 1 266 ? -19.985 5.537 35.278 1.00 91.50 266 THR A CA 1
ATOM 2037 C C . THR A 1 266 ? -21.321 4.931 34.853 1.00 91.50 266 THR A C 1
ATOM 2039 O O . THR A 1 266 ? -21.895 5.278 33.818 1.00 91.50 266 THR A O 1
ATOM 2042 N N . LEU A 1 267 ? -21.806 3.977 35.643 1.00 92.38 267 LEU A N 1
ATOM 2043 C CA . LEU A 1 267 ? -23.111 3.337 35.492 1.00 92.38 267 LEU A CA 1
ATOM 2044 C C . LEU A 1 267 ? -23.964 3.641 36.710 1.00 92.38 267 LEU A C 1
ATOM 2046 O O . LEU A 1 267 ? -23.465 3.607 37.833 1.00 92.38 267 LEU A O 1
ATOM 2050 N N . ILE A 1 268 ? -25.245 3.906 36.480 1.00 92.00 268 ILE A N 1
ATOM 2051 C CA . ILE A 1 268 ? -26.190 4.274 37.530 1.00 92.00 268 ILE A CA 1
ATOM 2052 C C . ILE A 1 268 ? -27.306 3.235 37.546 1.00 92.00 268 ILE A C 1
ATOM 2054 O O . ILE A 1 268 ? -27.990 3.026 36.540 1.00 92.00 268 ILE A O 1
ATOM 2058 N N . PHE A 1 269 ? -27.486 2.590 38.694 1.00 92.25 269 PHE A N 1
ATOM 2059 C CA . PHE A 1 269 ? -28.556 1.637 38.943 1.00 92.25 269 PHE A CA 1
ATOM 2060 C C . PHE A 1 269 ? -29.601 2.275 39.855 1.00 92.25 269 PHE A C 1
ATOM 2062 O O . PHE A 1 269 ? -29.304 2.613 41.002 1.00 92.25 269 PHE A O 1
ATOM 2069 N N . THR A 1 270 ? -30.824 2.422 39.353 1.00 90.38 270 THR A N 1
ATOM 2070 C CA . THR A 1 270 ? -31.934 3.046 40.082 1.00 90.38 270 THR A CA 1
ATOM 2071 C C . THR A 1 270 ? -32.982 1.985 40.419 1.00 90.38 270 THR A C 1
ATOM 2073 O O . THR A 1 270 ? -33.481 1.321 39.500 1.00 90.38 270 THR A O 1
ATOM 2076 N N . PRO A 1 271 ? -33.325 1.794 41.703 1.00 90.25 271 PRO A N 1
ATOM 2077 C CA . PRO A 1 271 ? -34.343 0.836 42.103 1.00 90.25 271 PRO A CA 1
ATOM 2078 C C . PRO A 1 271 ? -35.747 1.405 41.872 1.00 90.25 271 PRO A C 1
ATOM 2080 O O . PRO A 1 271 ? -35.986 2.603 42.000 1.00 90.25 271 PRO A O 1
ATOM 2083 N N . THR A 1 272 ? -36.690 0.541 41.523 1.00 86.06 272 THR A N 1
ATOM 2084 C CA . THR A 1 272 ? -38.121 0.836 41.387 1.00 86.06 272 THR A CA 1
ATOM 2085 C C . THR A 1 272 ? -38.895 -0.255 42.114 1.00 86.06 272 THR A C 1
ATOM 2087 O O . THR A 1 272 ? -38.522 -1.421 42.038 1.00 86.06 272 THR A O 1
ATOM 2090 N N . VAL A 1 273 ? -39.942 0.112 42.846 1.00 83.88 273 VAL A N 1
ATOM 2091 C CA . VAL A 1 273 ? -40.790 -0.851 43.562 1.00 83.88 273 VAL A CA 1
ATOM 2092 C C . VAL A 1 273 ? -41.927 -1.276 42.634 1.00 83.88 273 VAL A C 1
ATOM 2094 O O . VAL A 1 273 ? -42.616 -0.414 42.092 1.00 83.88 273 VAL A O 1
ATOM 2097 N N . ASP A 1 274 ? -42.112 -2.580 42.448 1.00 81.12 274 ASP A N 1
ATOM 2098 C CA . ASP A 1 274 ? -43.248 -3.141 41.707 1.00 81.12 274 ASP A CA 1
ATOM 2099 C C . ASP A 1 274 ? -44.534 -3.182 42.565 1.00 81.12 274 ASP A C 1
ATOM 2101 O O . ASP A 1 274 ? -44.480 -3.046 43.789 1.00 81.12 274 ASP A O 1
ATOM 2105 N N . GLU A 1 275 ? -45.697 -3.424 41.953 1.00 76.12 275 GLU A N 1
ATOM 2106 C CA . GLU A 1 275 ? -47.007 -3.534 42.622 1.00 76.12 275 GLU A CA 1
ATOM 2107 C C . GLU A 1 275 ? -47.024 -4.571 43.763 1.00 76.12 275 GLU A C 1
ATOM 2109 O O . GLU A 1 275 ? -47.811 -4.468 44.704 1.00 76.12 275 GLU A O 1
ATOM 2114 N N . GLN A 1 276 ? -46.124 -5.555 43.707 1.00 74.88 276 GLN A N 1
ATOM 2115 C CA . GLN A 1 276 ? -45.970 -6.628 44.694 1.00 74.88 276 GLN A CA 1
ATOM 2116 C C . GLN A 1 276 ? -44.980 -6.281 45.823 1.00 74.88 276 GLN A C 1
ATOM 2118 O O . GLN A 1 276 ? -44.725 -7.113 46.693 1.00 74.88 276 GLN A O 1
ATOM 2123 N N . GLY A 1 277 ? -44.405 -5.073 45.821 1.00 73.25 277 GLY A N 1
ATOM 2124 C CA . GLY A 1 277 ? -43.435 -4.615 46.820 1.00 73.25 277 GLY A CA 1
ATOM 2125 C C . GLY A 1 277 ? -41.997 -5.095 46.593 1.00 73.25 277 GLY A C 1
ATOM 2126 O O . GLY A 1 277 ? -41.154 -4.894 47.463 1.00 73.25 277 GLY A O 1
ATOM 2127 N N . LYS A 1 278 ? -41.707 -5.716 45.442 1.00 81.50 278 LYS A N 1
ATOM 2128 C CA . LYS A 1 278 ? -40.373 -6.211 45.067 1.00 81.50 278 LYS A CA 1
ATOM 2129 C C . LYS A 1 278 ? -39.537 -5.116 44.401 1.00 81.50 278 LYS A C 1
ATOM 2131 O O . LYS A 1 278 ? -40.074 -4.306 43.644 1.00 81.50 278 LYS A O 1
ATOM 2136 N N . ILE A 1 279 ? -38.223 -5.110 44.634 1.00 85.69 279 ILE A N 1
ATOM 2137 C CA . ILE A 1 279 ? -37.308 -4.157 43.988 1.00 85.69 279 ILE A CA 1
ATOM 2138 C C . ILE A 1 279 ? -36.889 -4.636 42.590 1.00 85.69 279 ILE A C 1
ATOM 2140 O O . ILE A 1 279 ? -36.245 -5.673 42.431 1.00 85.69 279 ILE A O 1
ATOM 2144 N N . LEU A 1 280 ? -37.196 -3.828 41.576 1.00 86.62 280 LEU A N 1
ATOM 2145 C CA . LEU A 1 280 ? -36.704 -3.938 40.204 1.00 86.62 280 LEU A CA 1
ATOM 2146 C C . LEU A 1 280 ? -35.583 -2.922 39.973 1.00 86.62 280 LEU A C 1
ATOM 2148 O O . LEU A 1 280 ? -35.709 -1.747 40.313 1.00 86.62 280 LEU A O 1
ATOM 2152 N N . TRP A 1 281 ? -34.480 -3.356 39.367 1.00 88.88 281 TRP A N 1
ATOM 2153 C CA . TRP A 1 281 ? -33.355 -2.474 39.061 1.00 88.88 281 TRP A CA 1
ATOM 2154 C C . TRP A 1 281 ? -33.418 -1.996 37.614 1.00 88.88 281 TRP A C 1
ATOM 2156 O O . TRP A 1 281 ? -33.465 -2.799 36.686 1.00 88.88 281 TRP A O 1
ATOM 2166 N N . SER A 1 282 ? -33.336 -0.685 37.413 1.00 89.56 282 SER A N 1
ATOM 2167 C CA . SER A 1 282 ? -33.099 -0.093 36.097 1.00 89.56 282 SER A CA 1
ATOM 2168 C C . SER A 1 282 ? -31.636 0.334 35.982 1.00 89.56 282 SER A C 1
ATOM 2170 O O . SER A 1 282 ? -31.030 0.768 36.960 1.00 89.56 282 SER A O 1
ATOM 2172 N N . CYS A 1 283 ? -31.046 0.170 34.798 1.00 90.62 283 CYS A N 1
ATOM 2173 C CA . CYS A 1 283 ? -29.654 0.524 34.528 1.00 90.62 283 CYS A CA 1
ATOM 2174 C C . CYS A 1 283 ? -29.609 1.655 33.500 1.00 90.62 283 CYS A C 1
ATOM 2176 O O . CYS A 1 283 ? -30.192 1.552 32.420 1.00 90.62 283 CYS A O 1
ATOM 2178 N N . SER A 1 284 ? -28.920 2.741 33.844 1.00 90.25 284 SER A N 1
ATOM 2179 C CA . SER A 1 284 ? -28.781 3.931 33.005 1.00 90.25 284 SER A CA 1
ATOM 2180 C C . SER A 1 284 ? -27.317 4.349 32.863 1.00 90.25 284 SER A C 1
ATOM 2182 O O . SER A 1 284 ? -26.450 3.988 33.667 1.00 90.25 284 SER A O 1
ATOM 2184 N N . ASN A 1 285 ? -27.018 5.072 31.782 1.00 91.25 285 ASN A N 1
ATOM 2185 C CA . ASN A 1 285 ? -25.672 5.566 31.525 1.00 91.25 285 ASN A CA 1
ATOM 2186 C C . ASN A 1 285 ? -25.375 6.795 32.396 1.00 91.25 285 ASN A C 1
ATOM 2188 O O . ASN A 1 285 ? -26.149 7.749 32.411 1.00 91.25 285 ASN A O 1
ATOM 2192 N N . GLY A 1 286 ? -24.230 6.780 33.073 1.00 87.56 286 GLY A N 1
ATOM 2193 C CA . GLY A 1 286 ? -23.678 7.941 33.756 1.00 87.56 286 GLY A CA 1
ATOM 2194 C C . GLY A 1 286 ? -22.693 8.715 32.878 1.00 87.56 286 GLY A C 1
ATOM 2195 O O . GLY A 1 286 ? -22.740 8.687 31.643 1.00 87.56 286 GLY A O 1
ATOM 2196 N N . GLU A 1 287 ? -21.776 9.423 33.527 1.00 87.44 287 GLU A N 1
ATOM 2197 C CA . GLU A 1 287 ? -20.749 10.224 32.874 1.00 87.44 287 GLU A CA 1
ATOM 2198 C C . GLU A 1 287 ? -19.752 9.345 32.100 1.00 87.44 287 GLU A C 1
ATOM 2200 O O . GLU A 1 287 ? -19.318 8.281 32.545 1.00 87.44 287 GLU A O 1
ATOM 2205 N N . GLY A 1 288 ? -19.388 9.783 30.893 1.00 83.94 288 GLY A N 1
ATOM 2206 C CA . GLY A 1 288 ? -18.426 9.082 30.038 1.00 83.94 288 GLY A CA 1
ATOM 2207 C C . GLY A 1 288 ? -18.995 7.909 29.229 1.00 83.94 288 GLY A C 1
ATOM 2208 O O . GLY A 1 288 ? -18.296 7.405 28.349 1.00 83.94 288 GLY A O 1
ATOM 2209 N N . ILE A 1 289 ? -20.258 7.517 29.438 1.00 89.88 289 ILE A N 1
ATOM 2210 C CA . ILE A 1 289 ? -20.918 6.431 28.696 1.00 89.88 289 ILE A CA 1
ATOM 2211 C C . ILE A 1 289 ? -22.079 6.990 27.874 1.00 89.88 289 ILE A C 1
ATOM 2213 O O . ILE A 1 289 ? -22.976 7.647 28.396 1.00 89.88 289 ILE A O 1
ATOM 2217 N N . LYS A 1 290 ? -22.088 6.718 26.566 1.00 89.00 290 LYS A N 1
ATOM 2218 C CA . LYS A 1 290 ? -23.209 7.079 25.685 1.00 89.00 290 LYS A CA 1
ATOM 2219 C C . LYS A 1 290 ? -24.295 5.993 25.717 1.00 89.00 290 LYS A C 1
ATOM 2221 O O . LYS A 1 290 ? -23.946 4.819 25.831 1.00 89.00 290 LYS A O 1
ATOM 2226 N N . PRO A 1 291 ? -25.578 6.327 25.476 1.00 84.69 291 PRO A N 1
ATOM 2227 C CA . PRO A 1 291 ? -26.666 5.341 25.451 1.00 84.69 291 PRO A CA 1
ATOM 2228 C C . PRO A 1 291 ? -26.410 4.149 24.512 1.00 84.69 291 PRO A C 1
ATOM 2230 O O . PRO A 1 291 ? -26.654 3.003 24.870 1.00 84.69 291 PRO A O 1
ATOM 2233 N N . GLY A 1 292 ? -25.817 4.389 23.335 1.00 83.62 292 GLY A N 1
ATOM 2234 C CA . GLY A 1 292 ? -25.468 3.327 22.378 1.00 83.62 292 GLY A CA 1
ATOM 2235 C C . GLY A 1 292 ? -24.307 2.410 22.800 1.00 83.62 292 GLY A C 1
ATOM 2236 O O . GLY A 1 292 ? -24.008 1.450 22.097 1.00 83.62 292 GLY A O 1
ATOM 2237 N N . GLN A 1 293 ? -23.630 2.704 23.914 1.00 88.88 293 GLN A N 1
ATOM 2238 C CA . GLN A 1 293 ? -22.547 1.887 24.476 1.00 88.88 293 GLN A CA 1
ATOM 2239 C C . GLN A 1 293 ? -23.019 1.009 25.641 1.00 88.88 293 GLN A C 1
ATOM 2241 O O . GLN A 1 293 ? -22.214 0.263 26.197 1.00 88.88 293 GLN A O 1
ATOM 2246 N N . LEU A 1 294 ? -24.300 1.077 26.011 1.00 88.31 294 LEU A N 1
ATOM 2247 C CA . LEU A 1 294 ? -24.865 0.198 27.025 1.00 88.31 294 LEU A CA 1
ATOM 2248 C C . LEU A 1 294 ? -24.872 -1.257 26.537 1.00 88.31 294 LEU A C 1
ATOM 2250 O O . LEU A 1 294 ? -25.086 -1.555 25.357 1.00 88.31 294 LEU A O 1
ATOM 2254 N N . SER A 1 295 ? -24.600 -2.180 27.457 1.00 87.69 295 SER A N 1
ATOM 2255 C CA . SER A 1 295 ? -24.727 -3.612 27.197 1.00 87.69 295 SER A CA 1
ATOM 2256 C C . SER A 1 295 ? -26.204 -4.005 27.096 1.00 87.69 295 SER A C 1
ATOM 2258 O O . SER A 1 295 ? -27.072 -3.356 27.678 1.00 87.69 295 SER A O 1
ATOM 2260 N N . GLU A 1 296 ? -26.500 -5.098 26.392 1.00 86.88 296 GLU A N 1
ATOM 2261 C CA . GLU A 1 296 ? -27.871 -5.631 26.323 1.00 86.88 296 GLU A CA 1
ATOM 2262 C C . GLU A 1 296 ? -28.397 -6.012 27.711 1.00 86.88 296 GLU A C 1
ATOM 2264 O O . GLU A 1 296 ? -29.565 -5.789 28.011 1.00 86.88 296 GLU A O 1
ATOM 2269 N N . SER A 1 297 ? -27.515 -6.489 28.595 1.00 84.69 297 SER A N 1
ATOM 2270 C CA . SER A 1 297 ? -27.837 -6.792 29.992 1.00 84.69 297 SER A CA 1
ATOM 2271 C C . SER A 1 297 ? -28.278 -5.563 30.793 1.00 84.69 297 SER A C 1
ATOM 2273 O O . SER A 1 297 ? -29.102 -5.701 31.686 1.00 84.69 297 SER A O 1
ATOM 2275 N N . CYS A 1 298 ? -27.740 -4.374 30.497 1.00 85.94 298 CYS A N 1
ATOM 2276 C CA . CYS A 1 298 ? -28.168 -3.118 31.124 1.00 85.94 298 CYS A CA 1
ATOM 2277 C C . CYS A 1 298 ? -29.519 -2.657 30.559 1.00 85.94 298 CYS A C 1
ATOM 2279 O O . CYS A 1 298 ? -30.428 -2.329 31.315 1.00 85.94 298 CYS A O 1
ATOM 2281 N N . ILE A 1 299 ? -29.672 -2.694 29.231 1.00 86.69 299 ILE A N 1
ATOM 2282 C CA . ILE A 1 299 ? -30.887 -2.233 28.540 1.00 86.69 299 ILE A CA 1
ATOM 2283 C C . ILE A 1 299 ? -32.108 -3.078 28.934 1.00 86.69 299 ILE A C 1
ATOM 2285 O O . ILE A 1 299 ? -33.177 -2.535 29.191 1.00 86.69 299 ILE A O 1
ATOM 2289 N N . ASN A 1 300 ? -31.945 -4.399 29.032 1.00 82.69 300 ASN A N 1
ATOM 2290 C CA . ASN A 1 300 ? -33.045 -5.320 29.333 1.00 82.69 300 ASN A CA 1
ATOM 2291 C C . ASN A 1 300 ? -33.335 -5.471 30.836 1.00 82.69 300 ASN A C 1
ATOM 2293 O O . ASN A 1 300 ? -34.231 -6.223 31.211 1.00 82.69 300 ASN A O 1
ATOM 2297 N N . MET A 1 301 ? -32.593 -4.782 31.706 1.00 78.62 301 MET A N 1
ATOM 2298 C CA . MET A 1 301 ? -32.660 -4.991 33.155 1.00 78.62 301 MET A CA 1
ATOM 2299 C C . MET A 1 301 ? -34.002 -4.578 33.779 1.00 78.62 301 MET A C 1
ATOM 2301 O O . MET A 1 301 ? -34.435 -5.201 34.740 1.00 78.62 301 MET A O 1
ATOM 2305 N N . GLY A 1 302 ? -34.677 -3.577 33.205 1.00 61.50 302 GLY A N 1
ATOM 2306 C CA . GLY A 1 302 ? -36.001 -3.111 33.642 1.00 61.50 302 GLY A CA 1
ATOM 2307 C C . GLY A 1 302 ? -37.169 -3.632 32.797 1.00 61.50 302 GLY A C 1
ATOM 2308 O O . GLY A 1 302 ? -38.272 -3.116 32.918 1.00 61.50 302 GLY A O 1
ATOM 2309 N N . ALA A 1 303 ? -36.928 -4.593 31.896 1.00 54.00 303 ALA A N 1
ATOM 2310 C CA . ALA A 1 303 ? -37.926 -5.083 30.940 1.00 54.00 303 ALA A CA 1
ATOM 2311 C C . ALA A 1 303 ? -38.598 -6.406 31.358 1.00 54.00 303 ALA A C 1
ATOM 2313 O O . ALA A 1 303 ? -39.362 -6.966 30.572 1.00 54.00 303 ALA A O 1
ATOM 2314 N N . TYR A 1 304 ? -38.311 -6.921 32.557 1.00 39.91 304 TYR A N 1
ATOM 2315 C CA . TYR A 1 304 ? -38.994 -8.098 33.093 1.00 39.91 304 TYR A CA 1
ATOM 2316 C C . TYR A 1 304 ? -40.192 -7.665 33.954 1.00 39.91 304 TYR A C 1
ATOM 2318 O O . TYR A 1 304 ? -39.959 -6.987 34.957 1.00 39.91 304 TYR A O 1
ATOM 2326 N N . PRO A 1 305 ? -41.433 -8.008 33.555 1.00 38.28 305 PRO A N 1
ATOM 2327 C CA . PRO A 1 305 ? -42.600 -7.917 34.426 1.00 38.28 305 PRO A CA 1
ATOM 2328 C C . PRO A 1 305 ? -42.552 -8.961 35.550 1.00 38.28 305 PRO A C 1
ATOM 2330 O O . PRO A 1 305 ? -41.793 -9.955 35.424 1.00 38.28 305 PRO A O 1
#

Organism: NCBI:txid652676

Radius of gyration: 36.66 Å; chains: 1; bounding box: 78×32×94 Å

Sequence (305 aa):
MIMESLNAFATKFLGAQYVVLMSDVVDAMTKHEDGVRFYIGHELGHLRMKHIDGHLLRWPVLWLPLLGAAYSRARESTCDRHGLACSGSAEGAARALAALSAGSERWKQLDIKAYLDQTIHSSGFWMSFHELTAAYPWLTKRAARVMDAGAVMPRRNVFSYLFAFFVPYAGRLGAGFGVLIMVYIIAILAAIAVPAYNQYTVKAAVGSAVISSQSARDTLAGYYESNGKVPETLSAVGVDSQLFDGSQMSLDSNQMVLTVETKKGTLIFTPTVDEQGKILWSCSNGEGIKPGQLSESCINMGAYP

Foldseek 3Di:
DLDLPQAWAWDADPNDIDIGHDPLQCVLPVVPPLLVQLRVQLRVLCVVVVVHPCCVVCVVVLQAFLRVLVVLAVSNLSSLVSSLVRGPALLSSLLSLCCSVLPSPRSVVDPSVVLLVCLVVCEDQVSLLQSSQFSHHDSSVSSQCSNPVPDDGDDYDPVSSVVSNLFTRPPPVGSVVSVVVSVVVVVVCCVVVVVVVLLQVLLVQQVVQLVQCPVLVVLQQVCCLVPVAGDPFSVVSPHDQATPQRWGWGADRVQRWIWTGDPQAIKIWGWDADPVRGTQIAIDGGPNDDPSSHYPCRVCRRVDD

Secondary structure (DSSP, 8-state):
-----S--EEEEETTEEEEE--HHHHHHHTTSHHHHHHHHHHHHHHHHTTSSS-HHHHHHHHTSTTHHHHHHHHHHHHHHHHHHHHSS-HHHHHHHHHHHHHHHHHGGG--HHHHHHGGGGG-SHHHHHHHHH-SS--HHHHHHHHH-TT--PPPPPHHHHHHHTTS---GGGHHHHHHHHHHHHHHHHHHHHHHHHHHHHHHHHHHHHHHHTHHHHHHHHHHHHHHSS--S-GGGGT--SB-TTS-EEEEETTTTEEEEEETTEEEEEEEEE-TTSPEEEEEEE-TT--GGG--HHHHGGG---

pLDDT: mean 86.11, std 10.75, range [22.56, 96.5]

InterPro domains:
  IPR001915 Peptidase M48 [PF01435] (5-52)
  IPR045584 Pilin-like [SSF54523] (195-298)
  IPR050083 Membrane-localized HtpX protease [PTHR43221] (62-148)